Protein AF-A0A8B3CA10-F1 (afdb_monomer)

Sequence (312 aa):
MKRTVIQIDENLCNGCGNCVTGCHEGALQLIDGKAVMVSDLYCDGLGACIGECPVGAITFMEREAKPYDEIAVMERLVPKGEAAVLAHLKHLHDHGEAEWVRQGVEYLDRHGIKMDLSLFGAEVSSHDSAGDGEPRPEACRPAMQNAKTPLACGCPGSMAREIRRPGKGFSMAPNRNMEQVQPIQRSELSQFPVQLHLLNPQAGFLRGADLLLAADCTAFASGEFHGRFLRGKSLAIACPKLDSNTEVYVDKLTEMIDVAKIDTLTVLVMEVPCCRGLVRIAQLAREQAERNIPIKVIVLSVAGEVVSDQWI

Foldseek 3Di:
DKDKFKDFAQVQFQLPCQLCVQQLLNQWDQDPSGIDRPFLQSTQNPPSSQLRGPRNRMDIDIDDHDHHDLLVSLVVQVVVHDVSLLVNLLVCVVVVVVVSNVVSVVSCVVVVNDDDCVVRVDPDDDDDDDDDDDDDDDDDDDDDDDDPDPPPPDDPQLDKDFDDDDDDDDDDDDDPDDDDPPPPDDAQAGIDDQELVSDDLQRQQLQQFAEEEEEPCLPVLAVCCRVPPVHRGHHHYDFQSPDPPCVVSLVSLLSSCAPSVHAEYEYEAEPDPRRVVVVVSNVSSQVPHPDHHKYWYWYAYSNNHTPDIDID

Secondary structure (DSSP, 8-state):
-EEEEEEE-TTT-----HHHHT-TT--EEEETTEEEE--TTS--SS-HHHHT-TT--EEEEEEE-PPP-HHHHHHHHGGG-HHHHHHHHHHHHHTT-HHHHHHHHHHHHHTT----GGGGT-------------------PPP-----PPP--S-TTTS-EE--PPP----PPPPS--------PPP---EE--BTTT--TT-GGGTTPEEEEEETTHHHH-TTHIIIIITTSEEEEE-TTT-S-THHHHHHHHHHHHTS--SEEEEEEESSGGGHHHHHHHHHHHHHSSS---EEEEEE-TTS-EEEEEE-

Structure (mmCIF, N/CA/C/O backbone):
data_AF-A0A8B3CA10-F1
#
_entry.id   AF-A0A8B3CA10-F1
#
loop_
_atom_site.group_PDB
_atom_site.id
_atom_site.type_symbol
_atom_site.label_atom_id
_atom_site.label_alt_id
_atom_site.label_comp_id
_atom_site.label_asym_id
_atom_site.label_entity_id
_atom_site.label_seq_id
_atom_site.pdbx_PDB_ins_code
_atom_site.Cartn_x
_atom_site.Cartn_y
_atom_site.Cartn_z
_atom_site.occupancy
_atom_site.B_iso_or_equiv
_atom_site.auth_seq_id
_atom_site.auth_comp_id
_atom_site.auth_asym_id
_atom_site.auth_atom_id
_atom_site.pdbx_PDB_model_num
ATOM 1 N N . MET A 1 1 ? 32.850 -0.153 3.120 1.00 87.19 1 MET A N 1
ATOM 2 C CA . MET A 1 1 ? 32.281 0.615 4.254 1.00 87.19 1 MET A CA 1
ATOM 3 C C . MET A 1 1 ? 31.092 -0.157 4.806 1.00 87.19 1 MET A C 1
ATOM 5 O O . MET A 1 1 ? 30.554 -0.977 4.068 1.00 87.19 1 MET A O 1
ATOM 9 N N . LYS A 1 2 ? 30.683 0.050 6.062 1.00 90.81 2 LYS A N 1
ATOM 10 C CA . LYS A 1 2 ? 29.421 -0.535 6.541 1.00 90.81 2 LYS A CA 1
ATOM 11 C C . LYS A 1 2 ? 28.254 0.234 5.932 1.00 90.81 2 LYS A C 1
ATOM 13 O O . LYS A 1 2 ? 28.244 1.459 6.019 1.00 90.81 2 LYS A O 1
ATOM 18 N N . ARG A 1 3 ? 27.333 -0.474 5.283 1.00 90.50 3 ARG A N 1
ATOM 19 C CA . ARG A 1 3 ? 26.100 0.100 4.737 1.00 90.50 3 ARG A CA 1
ATOM 20 C C . ARG A 1 3 ? 24.998 -0.947 4.680 1.00 90.50 3 ARG A C 1
ATOM 22 O O . ARG A 1 3 ? 25.279 -2.148 4.711 1.00 90.50 3 ARG A O 1
ATOM 29 N N . THR A 1 4 ? 23.769 -0.469 4.571 1.00 89.56 4 THR A N 1
ATOM 30 C CA . THR A 1 4 ? 22.597 -1.311 4.360 1.00 89.56 4 THR A CA 1
ATOM 31 C C . THR A 1 4 ? 22.585 -1.818 2.924 1.00 89.56 4 THR A C 1
ATOM 33 O O . THR A 1 4 ? 22.714 -1.043 1.979 1.00 89.56 4 THR A O 1
ATOM 36 N N . VAL A 1 5 ? 22.460 -3.131 2.772 1.00 93.31 5 VAL A N 1
ATOM 37 C CA . VAL A 1 5 ? 22.261 -3.822 1.493 1.00 93.31 5 VAL A CA 1
ATOM 38 C C . VAL A 1 5 ? 21.187 -4.886 1.680 1.00 93.31 5 VAL A C 1
ATOM 40 O O . VAL A 1 5 ? 20.772 -5.179 2.803 1.00 93.31 5 VAL A O 1
ATOM 43 N N . ILE A 1 6 ? 20.738 -5.487 0.587 1.00 93.69 6 ILE A N 1
ATOM 44 C CA . ILE A 1 6 ? 19.811 -6.612 0.662 1.00 93.69 6 ILE A CA 1
ATOM 45 C C . ILE A 1 6 ? 20.532 -7.927 0.990 1.00 93.69 6 ILE A C 1
ATOM 47 O O . ILE A 1 6 ? 21.683 -8.151 0.609 1.00 93.69 6 ILE A O 1
ATOM 51 N N . GLN A 1 7 ? 19.815 -8.820 1.660 1.00 94.69 7 GLN A N 1
ATOM 52 C CA . GLN A 1 7 ? 20.168 -10.214 1.877 1.00 94.69 7 GLN A CA 1
ATOM 53 C C . GLN A 1 7 ? 19.083 -11.098 1.272 1.00 94.69 7 GLN A C 1
ATOM 55 O O . GLN A 1 7 ? 17.901 -10.804 1.423 1.00 94.69 7 GLN A O 1
ATOM 60 N N . ILE A 1 8 ? 19.480 -12.181 0.602 1.00 95.38 8 ILE A N 1
ATOM 61 C CA . ILE A 1 8 ? 18.556 -13.162 0.026 1.00 95.38 8 ILE A CA 1
ATOM 62 C C . ILE A 1 8 ? 18.723 -14.482 0.782 1.00 95.38 8 ILE A C 1
ATOM 64 O O . ILE A 1 8 ? 19.830 -15.013 0.861 1.00 95.38 8 ILE A O 1
ATOM 68 N N . ASP A 1 9 ? 17.632 -15.013 1.329 1.00 96.44 9 ASP A N 1
ATOM 69 C CA . ASP A 1 9 ? 17.581 -16.359 1.894 1.00 96.44 9 ASP A CA 1
ATOM 70 C C . ASP A 1 9 ? 17.359 -17.381 0.771 1.00 96.44 9 ASP A C 1
ATOM 72 O O . ASP A 1 9 ? 16.267 -17.517 0.208 1.00 96.44 9 ASP A O 1
ATOM 76 N N . G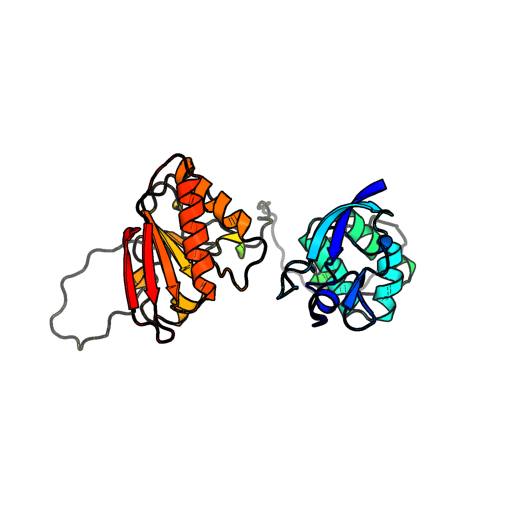LU A 1 10 ? 18.413 -18.121 0.438 1.00 94.81 10 GLU A N 1
ATOM 77 C CA . GLU A 1 10 ? 18.382 -19.145 -0.606 1.00 94.81 10 GLU A CA 1
ATOM 78 C C . GLU A 1 10 ? 17.415 -20.297 -0.299 1.00 94.81 10 GLU A C 1
ATOM 80 O O . GLU A 1 10 ? 16.899 -20.919 -1.233 1.00 94.81 10 GLU A O 1
ATOM 85 N N . ASN A 1 11 ? 17.124 -20.573 0.977 1.00 95.69 11 ASN A N 1
ATOM 86 C CA . ASN A 1 11 ? 16.200 -21.641 1.365 1.00 95.69 11 ASN A CA 1
ATOM 87 C C . ASN A 1 11 ? 14.747 -21.249 1.090 1.00 95.69 11 ASN A C 1
ATOM 89 O O . ASN A 1 11 ? 13.949 -22.096 0.688 1.00 95.69 11 ASN A O 1
ATOM 93 N N . LEU A 1 12 ? 14.414 -19.969 1.269 1.00 95.62 12 LEU A N 1
ATOM 94 C CA . LEU A 1 12 ? 13.084 -19.432 0.978 1.00 95.62 12 LEU A CA 1
ATOM 95 C C . LEU A 1 12 ? 12.911 -19.073 -0.499 1.00 95.62 12 LEU A C 1
ATOM 97 O O . LEU A 1 12 ? 11.807 -19.171 -1.036 1.00 95.62 12 LEU A O 1
ATOM 101 N N . CYS A 1 13 ? 13.988 -18.670 -1.177 1.00 96.62 13 CYS A N 1
ATOM 102 C CA . CYS A 1 13 ? 13.941 -18.286 -2.581 1.00 96.62 13 CYS A CA 1
ATOM 103 C C . CYS A 1 13 ? 13.449 -19.449 -3.457 1.00 96.62 13 CYS A C 1
ATOM 105 O O . CYS A 1 13 ? 14.085 -20.498 -3.550 1.00 96.62 13 CYS A O 1
ATOM 107 N N . ASN A 1 14 ? 12.339 -19.253 -4.164 1.00 95.31 14 ASN A N 1
ATOM 108 C CA . ASN A 1 14 ? 11.767 -20.252 -5.072 1.00 95.31 14 ASN A CA 1
ATOM 109 C C . ASN A 1 14 ? 12.181 -20.064 -6.544 1.00 95.31 14 ASN A C 1
ATOM 111 O O . ASN A 1 14 ? 11.662 -20.762 -7.410 1.00 95.31 14 ASN A O 1
ATOM 115 N N . GLY A 1 15 ? 13.066 -19.106 -6.840 1.00 95.62 15 GLY A N 1
ATOM 116 C CA . GLY A 1 15 ? 13.578 -18.880 -8.194 1.00 95.62 15 GLY A CA 1
ATOM 117 C C . GLY A 1 15 ? 12.632 -18.171 -9.163 1.00 95.62 15 GLY A C 1
ATOM 118 O O . GLY A 1 15 ? 12.913 -18.152 -10.356 1.00 95.62 15 GLY A O 1
ATOM 119 N N . CYS A 1 16 ? 11.529 -17.574 -8.694 1.00 94.62 16 CYS A N 1
ATOM 120 C CA . CYS A 1 16 ? 10.534 -16.944 -9.577 1.00 94.62 16 CYS A CA 1
ATOM 121 C C . CYS A 1 16 ? 11.059 -15.768 -10.424 1.00 94.62 16 CYS A C 1
ATOM 123 O O . CYS A 1 16 ? 10.482 -15.472 -11.463 1.00 94.62 16 CYS A O 1
ATOM 125 N N . GLY A 1 17 ? 12.135 -15.092 -10.000 1.00 93.88 17 GLY A N 1
ATOM 126 C CA . GLY A 1 17 ? 12.767 -14.014 -10.770 1.00 93.88 17 GLY A CA 1
ATOM 127 C C . GLY A 1 17 ? 12.075 -12.645 -10.715 1.00 93.88 17 GLY A C 1
ATOM 128 O O . GLY A 1 17 ? 12.578 -11.704 -11.323 1.00 93.88 17 GLY A O 1
ATOM 129 N N . ASN A 1 18 ? 10.984 -12.482 -9.959 1.00 92.19 18 ASN A N 1
ATOM 130 C CA . ASN A 1 18 ? 10.283 -11.191 -9.837 1.00 92.19 18 ASN A CA 1
ATOM 131 C C . ASN A 1 18 ? 11.219 -10.063 -9.368 1.00 92.19 18 ASN A C 1
ATOM 133 O O . ASN A 1 18 ? 11.293 -9.009 -9.990 1.00 92.19 18 ASN A O 1
ATOM 137 N N . CYS A 1 19 ? 12.033 -10.339 -8.346 1.00 92.81 19 CYS A N 1
ATOM 138 C CA . CYS A 1 19 ? 13.046 -9.413 -7.833 1.00 92.81 19 CYS A CA 1
ATOM 139 C C . CYS A 1 19 ? 14.096 -8.988 -8.875 1.00 92.81 19 CYS A C 1
ATOM 141 O O . CYS A 1 19 ? 14.603 -7.876 -8.800 1.00 92.81 19 CYS A O 1
ATOM 143 N N . VAL A 1 20 ? 14.413 -9.843 -9.856 1.00 93.19 20 VAL A N 1
ATOM 144 C CA . VAL A 1 20 ? 15.338 -9.505 -10.953 1.00 93.19 20 VAL A CA 1
ATOM 145 C C . VAL A 1 20 ? 14.693 -8.508 -11.910 1.00 93.19 20 VAL A C 1
ATOM 147 O O . VAL A 1 20 ? 15.369 -7.612 -12.402 1.00 93.19 20 VAL A O 1
ATOM 150 N N . THR A 1 21 ? 13.388 -8.645 -12.147 1.00 86.44 21 THR A N 1
ATOM 151 C CA . THR A 1 21 ? 12.631 -7.737 -13.020 1.00 86.44 21 THR A CA 1
ATOM 152 C C . THR A 1 21 ? 12.399 -6.382 -12.351 1.00 86.44 21 THR A C 1
ATOM 154 O O . THR A 1 21 ? 12.476 -5.362 -13.024 1.00 86.44 21 THR A O 1
ATOM 157 N N . GLY A 1 22 ? 12.166 -6.361 -11.036 1.00 86.19 22 GLY A N 1
ATOM 158 C CA . GLY A 1 22 ? 11.962 -5.125 -10.272 1.00 86.19 22 GLY A CA 1
ATOM 159 C C . GLY A 1 22 ? 13.236 -4.424 -9.788 1.00 86.19 22 GLY A C 1
ATOM 160 O O . GLY A 1 22 ? 13.141 -3.433 -9.072 1.00 86.19 22 GLY A O 1
ATOM 161 N N . CYS A 1 23 ? 14.429 -4.923 -10.131 1.00 91.44 23 CYS A N 1
ATOM 162 C CA . CYS A 1 23 ? 15.692 -4.249 -9.825 1.00 91.44 23 CYS A CA 1
ATOM 163 C C . CYS A 1 23 ? 16.098 -3.359 -11.003 1.00 91.44 23 CYS A C 1
ATOM 165 O O . CYS A 1 23 ? 16.613 -3.853 -12.013 1.00 91.44 23 CYS A O 1
ATOM 167 N N . HIS A 1 24 ? 15.882 -2.052 -10.864 1.00 91.44 24 HIS A N 1
ATOM 168 C CA . HIS A 1 24 ? 16.125 -1.079 -11.928 1.00 91.44 24 HIS A CA 1
ATOM 169 C C . HIS A 1 24 ? 17.624 -0.901 -12.229 1.00 91.44 24 HIS A C 1
ATOM 171 O O . HIS A 1 24 ? 18.001 -0.683 -13.378 1.00 91.44 24 HIS A O 1
ATOM 177 N N . GLU A 1 25 ? 18.484 -1.168 -11.246 1.00 91.62 25 GLU A N 1
ATOM 178 C CA . GLU A 1 25 ? 19.951 -1.105 -11.332 1.00 91.62 25 GLU A CA 1
ATOM 179 C C . GLU A 1 25 ? 20.532 -2.367 -12.003 1.00 91.62 25 GLU A C 1
ATOM 181 O O . GLU A 1 25 ? 21.703 -2.438 -12.389 1.00 91.62 25 GLU A O 1
ATOM 186 N N . GLY A 1 26 ? 19.724 -3.429 -12.127 1.00 89.94 26 GLY A N 1
ATOM 187 C CA . GLY A 1 26 ? 20.146 -4.720 -12.667 1.00 89.94 26 GLY A CA 1
ATOM 188 C C . GLY A 1 26 ? 21.200 -5.444 -11.817 1.00 89.94 26 GLY A C 1
ATOM 189 O O . GLY A 1 26 ? 22.038 -6.169 -12.381 1.00 89.94 26 GLY A O 1
ATOM 190 N N . ALA A 1 27 ? 21.153 -5.241 -10.494 1.00 93.56 27 ALA A N 1
ATOM 191 C CA . ALA A 1 27 ? 22.031 -5.825 -9.475 1.00 93.56 27 ALA A CA 1
ATOM 192 C C . ALA A 1 27 ? 21.748 -7.305 -9.177 1.00 93.56 27 ALA A C 1
ATOM 194 O O . ALA A 1 27 ? 22.617 -8.015 -8.664 1.00 93.56 27 ALA A O 1
ATOM 195 N N . LEU A 1 28 ? 20.542 -7.777 -9.498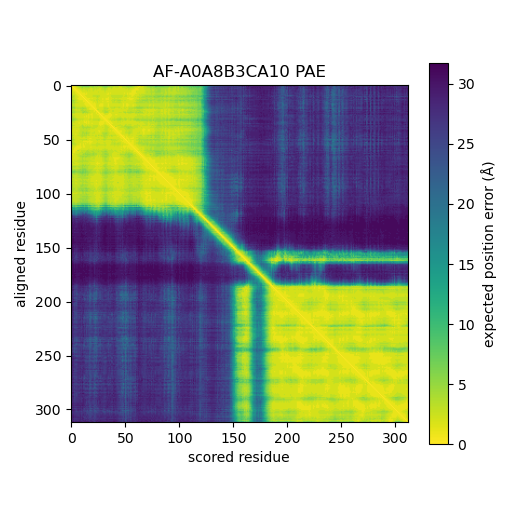 1.00 94.75 28 LEU A N 1
ATOM 196 C CA . LEU A 1 28 ? 20.109 -9.153 -9.278 1.00 94.75 28 LEU A CA 1
ATOM 197 C C . LEU A 1 28 ? 20.130 -9.961 -10.574 1.00 94.75 28 LEU A C 1
ATOM 199 O O . LEU A 1 28 ? 19.812 -9.454 -11.650 1.00 94.75 28 LEU A O 1
ATOM 203 N N . GLN A 1 29 ? 20.494 -11.236 -10.470 1.00 94.44 29 GLN A N 1
ATOM 204 C CA . GLN A 1 29 ? 20.390 -12.217 -11.552 1.00 94.44 29 GLN A CA 1
ATOM 205 C C . GLN A 1 29 ? 19.910 -13.560 -11.002 1.00 94.44 29 GLN A C 1
ATOM 207 O O . GLN A 1 29 ? 20.067 -13.842 -9.816 1.00 94.44 29 GLN A O 1
ATOM 212 N N . LEU A 1 30 ? 19.335 -14.395 -11.869 1.00 95.56 30 LEU A N 1
ATOM 213 C CA . LEU A 1 30 ? 19.067 -15.792 -11.541 1.00 95.56 30 LEU A CA 1
ATOM 214 C C . LEU A 1 30 ? 20.296 -16.639 -11.876 1.00 95.56 30 LEU A C 1
ATOM 216 O O . LEU A 1 30 ? 20.699 -16.711 -13.036 1.00 95.56 30 LEU A O 1
ATOM 220 N N . ILE A 1 31 ? 20.863 -17.292 -10.865 1.00 94.12 31 ILE A N 1
ATOM 221 C CA . ILE A 1 31 ? 21.975 -18.241 -10.984 1.00 94.12 31 ILE A CA 1
ATOM 222 C C . ILE A 1 31 ? 21.519 -19.537 -10.315 1.00 94.12 31 ILE A C 1
ATOM 224 O O . ILE A 1 31 ? 21.017 -19.506 -9.195 1.00 94.12 31 ILE A O 1
ATOM 228 N N . ASP A 1 32 ? 21.604 -20.659 -11.029 1.00 92.06 32 ASP A N 1
ATOM 229 C CA . ASP A 1 32 ? 21.175 -21.983 -10.546 1.00 92.06 32 ASP A CA 1
ATOM 230 C C . ASP A 1 32 ? 19.745 -22.015 -9.969 1.00 92.06 32 ASP A C 1
ATOM 232 O O . ASP A 1 32 ? 19.435 -22.703 -8.997 1.00 92.06 32 ASP A O 1
ATOM 236 N N . GLY A 1 33 ? 18.841 -21.241 -10.581 1.00 93.06 33 GLY A N 1
ATOM 237 C CA . GLY A 1 33 ? 17.444 -21.146 -10.152 1.00 93.06 33 GLY A CA 1
ATOM 238 C C . GLY A 1 33 ? 17.233 -20.351 -8.860 1.00 93.06 33 GLY A C 1
ATOM 239 O O . GLY A 1 33 ? 16.149 -20.416 -8.284 1.00 93.06 33 GLY A O 1
ATOM 240 N N . LYS A 1 34 ? 18.231 -19.591 -8.397 1.00 95.38 34 LYS A N 1
ATOM 241 C CA . LYS A 1 34 ? 18.152 -18.723 -7.215 1.00 95.38 34 LYS A CA 1
ATOM 242 C C . LYS A 1 34 ? 18.499 -17.287 -7.574 1.00 95.38 34 LYS A C 1
ATOM 244 O O . LYS A 1 34 ? 19.306 -17.031 -8.464 1.00 95.38 34 LYS A O 1
ATOM 249 N N . ALA A 1 35 ? 17.861 -16.339 -6.896 1.00 96.25 35 ALA A N 1
ATOM 250 C CA . ALA A 1 35 ? 18.197 -14.931 -7.045 1.00 96.25 35 ALA A CA 1
ATOM 251 C C . ALA A 1 35 ? 19.514 -14.645 -6.316 1.00 96.25 35 ALA A C 1
ATOM 253 O O . ALA A 1 35 ? 19.649 -14.962 -5.137 1.00 96.25 35 ALA A O 1
ATOM 254 N N . VAL A 1 36 ? 20.467 -14.040 -7.019 1.00 95.50 36 VAL A N 1
ATOM 255 C CA . VAL A 1 36 ? 21.797 -13.712 -6.503 1.00 95.50 36 VAL A CA 1
ATOM 256 C C . VAL A 1 36 ? 22.109 -12.254 -6.813 1.00 95.50 36 VAL A C 1
ATOM 258 O O . VAL A 1 36 ? 21.928 -11.789 -7.942 1.00 95.50 36 VAL A O 1
ATOM 261 N N . MET A 1 37 ? 22.606 -11.534 -5.808 1.00 94.25 37 MET A N 1
ATOM 262 C CA . MET A 1 37 ? 23.168 -10.199 -5.988 1.00 94.25 37 MET A CA 1
ATOM 263 C C . MET A 1 37 ? 24.576 -10.322 -6.562 1.00 94.25 37 MET A C 1
ATOM 265 O O . MET A 1 37 ? 25.480 -10.831 -5.902 1.00 94.25 37 MET A O 1
ATOM 269 N N . VAL A 1 38 ? 24.762 -9.867 -7.801 1.00 93.19 38 VAL A N 1
ATOM 270 C CA . VAL A 1 38 ? 26.018 -10.110 -8.529 1.00 93.19 38 VAL A CA 1
ATOM 271 C C . VAL A 1 38 ? 27.153 -9.185 -8.105 1.00 93.19 38 VAL A C 1
ATOM 273 O O . VAL A 1 38 ? 28.319 -9.521 -8.295 1.00 93.19 38 VAL A O 1
ATOM 276 N N . SER A 1 39 ? 26.835 -8.016 -7.547 1.00 92.75 39 SER A N 1
ATOM 277 C CA . SER A 1 39 ? 27.828 -7.078 -7.031 1.00 92.75 39 SER A CA 1
ATOM 278 C C . SER A 1 39 ? 27.186 -6.069 -6.090 1.00 92.75 39 SER A C 1
ATOM 280 O O . SER A 1 39 ? 26.114 -5.540 -6.378 1.00 92.75 39 SER A O 1
ATOM 282 N N . ASP A 1 40 ? 27.897 -5.735 -5.014 1.00 90.88 40 ASP A N 1
ATOM 283 C CA . ASP A 1 40 ? 27.512 -4.661 -4.093 1.00 90.88 40 ASP A CA 1
ATOM 284 C C . ASP A 1 40 ? 27.507 -3.277 -4.761 1.00 90.88 40 ASP A C 1
ATOM 286 O O . ASP A 1 40 ? 26.839 -2.375 -4.266 1.00 90.88 40 ASP A O 1
ATOM 290 N N . LEU A 1 41 ? 28.254 -3.101 -5.862 1.00 92.56 41 LEU A N 1
ATOM 291 C CA . LEU A 1 41 ? 28.353 -1.823 -6.583 1.00 92.56 41 LEU A CA 1
ATOM 292 C C . LEU A 1 41 ? 27.016 -1.396 -7.195 1.00 92.56 41 LEU A C 1
ATOM 294 O O . LEU A 1 41 ? 26.769 -0.209 -7.343 1.00 92.56 41 LEU A O 1
ATOM 298 N N . TYR A 1 42 ? 26.170 -2.367 -7.539 1.00 93.88 42 TYR A N 1
ATOM 299 C CA . TYR A 1 42 ? 24.905 -2.125 -8.228 1.00 93.88 42 TYR A CA 1
ATOM 300 C C . TYR A 1 42 ? 23.713 -2.081 -7.270 1.00 93.88 42 TYR A C 1
ATOM 302 O O . TYR A 1 42 ? 22.626 -1.699 -7.672 1.00 93.88 42 TYR A O 1
ATOM 310 N N . CYS A 1 43 ? 23.881 -2.502 -6.015 1.00 93.44 43 CYS A N 1
ATOM 311 C CA . CYS A 1 43 ? 22.805 -2.436 -5.033 1.00 93.44 43 CYS A CA 1
ATOM 312 C C . CYS A 1 43 ? 22.751 -1.026 -4.445 1.00 93.44 43 CYS A C 1
ATOM 314 O O . CYS A 1 43 ? 23.656 -0.627 -3.720 1.00 93.44 43 CYS A O 1
ATOM 316 N N . ASP A 1 44 ? 21.712 -0.262 -4.739 1.00 90.31 44 ASP A N 1
ATOM 317 C CA . ASP A 1 44 ? 21.512 1.077 -4.172 1.00 90.31 44 ASP A CA 1
ATOM 318 C C . ASP A 1 44 ? 21.272 1.050 -2.648 1.00 90.31 44 ASP A C 1
ATOM 320 O O . ASP A 1 44 ? 21.722 1.937 -1.924 1.00 90.31 44 ASP A O 1
ATOM 324 N N . GLY A 1 45 ? 20.667 -0.028 -2.143 1.00 90.38 45 GLY A N 1
ATOM 325 C CA . GLY A 1 45 ? 20.232 -0.171 -0.755 1.00 90.38 45 GLY A CA 1
ATOM 326 C C . GLY A 1 45 ? 18.813 0.348 -0.495 1.00 90.38 45 GLY A C 1
ATOM 327 O O . GLY A 1 45 ? 18.413 0.398 0.665 1.00 90.38 45 GLY A O 1
ATOM 328 N N . LEU A 1 46 ? 18.043 0.689 -1.536 1.00 89.31 46 LEU A N 1
ATOM 329 C CA . LEU A 1 46 ? 16.676 1.223 -1.424 1.00 89.31 46 LEU A CA 1
ATOM 330 C C . LEU A 1 46 ? 15.610 0.125 -1.301 1.00 89.31 46 LEU A C 1
ATOM 332 O O . LEU A 1 46 ? 14.515 0.365 -0.799 1.00 89.31 46 LEU A O 1
ATOM 336 N N . GLY A 1 47 ? 15.936 -1.104 -1.713 1.00 89.81 47 GLY A N 1
ATOM 337 C CA . GLY A 1 47 ? 15.112 -2.285 -1.440 1.00 89.81 47 GLY A CA 1
ATOM 338 C C . GLY A 1 47 ? 13.892 -2.464 -2.345 1.00 89.81 47 GLY A C 1
ATOM 339 O O . GLY A 1 47 ? 12.971 -3.181 -1.957 1.00 89.81 47 GLY A O 1
ATOM 340 N N . ALA A 1 48 ? 13.898 -1.906 -3.561 1.00 87.44 48 ALA A N 1
ATOM 341 C CA . ALA A 1 48 ? 12.826 -2.100 -4.550 1.00 87.44 48 ALA A CA 1
ATOM 342 C C . ALA A 1 48 ? 12.454 -3.586 -4.754 1.00 87.44 48 ALA A C 1
ATOM 344 O O . ALA A 1 48 ? 11.287 -3.952 -4.857 1.00 87.44 48 ALA A O 1
ATOM 345 N N . CYS A 1 49 ? 13.447 -4.476 -4.713 1.00 89.12 49 CYS A N 1
ATOM 346 C CA . CYS A 1 49 ? 13.259 -5.915 -4.884 1.00 89.12 49 CYS A CA 1
ATOM 347 C C . CYS A 1 49 ? 12.581 -6.643 -3.706 1.00 89.12 49 CYS A C 1
ATOM 349 O O . CYS A 1 49 ? 12.131 -7.776 -3.893 1.00 89.12 49 CYS A O 1
ATOM 351 N N . ILE A 1 50 ? 12.509 -6.045 -2.510 1.00 89.56 50 ILE A N 1
ATOM 352 C CA . ILE A 1 50 ? 11.937 -6.695 -1.318 1.00 89.56 50 ILE A CA 1
ATOM 353 C C . ILE A 1 50 ? 10.435 -6.924 -1.512 1.00 89.56 50 ILE A C 1
ATOM 355 O O . ILE A 1 50 ? 9.955 -8.039 -1.308 1.00 89.56 50 ILE A O 1
ATOM 359 N N . GLY A 1 51 ? 9.714 -5.900 -1.982 1.00 86.56 51 GLY A N 1
ATOM 360 C CA . GLY A 1 51 ? 8.273 -5.982 -2.253 1.00 86.56 51 GLY A CA 1
ATOM 361 C C . GLY A 1 51 ? 7.912 -6.929 -3.402 1.00 86.56 51 GLY A C 1
ATOM 362 O O . GLY A 1 51 ? 6.820 -7.488 -3.428 1.00 86.56 51 GLY A O 1
ATOM 363 N N . GLU A 1 52 ? 8.853 -7.178 -4.313 1.00 89.69 52 GLU A N 1
ATOM 364 C CA . GLU A 1 52 ? 8.662 -8.064 -5.465 1.00 89.69 52 GLU A CA 1
ATOM 365 C C . GLU A 1 52 ? 8.763 -9.552 -5.110 1.00 89.69 52 GLU A C 1
ATOM 367 O O . GLU A 1 52 ? 8.399 -10.416 -5.914 1.00 89.69 52 GLU A O 1
ATOM 372 N N . CYS A 1 53 ? 9.288 -9.892 -3.927 1.00 92.25 53 CYS A N 1
ATOM 373 C CA . CYS A 1 53 ? 9.493 -11.278 -3.533 1.00 92.25 53 CYS A CA 1
ATOM 374 C C . CYS A 1 53 ? 8.205 -11.893 -2.949 1.00 92.25 53 CYS A C 1
ATOM 376 O O . CYS A 1 53 ? 7.881 -11.645 -1.787 1.00 92.25 53 CYS A O 1
ATOM 378 N N . PRO A 1 54 ? 7.502 -12.793 -3.668 1.00 90.94 54 PRO A N 1
ATOM 379 C CA . PRO A 1 54 ? 6.214 -13.331 -3.213 1.00 90.94 54 PRO A CA 1
ATOM 380 C C . PRO A 1 54 ? 6.331 -14.268 -2.001 1.00 90.94 54 PRO A C 1
ATOM 382 O O . PRO A 1 54 ? 5.331 -14.599 -1.371 1.00 90.94 54 PRO A O 1
ATOM 385 N N . VAL A 1 55 ? 7.546 -14.736 -1.709 1.00 94.19 55 VAL A N 1
ATOM 386 C CA . VAL A 1 55 ? 7.862 -15.664 -0.615 1.00 94.19 55 VAL A CA 1
ATOM 387 C C . VAL A 1 55 ? 8.615 -14.985 0.532 1.00 94.19 55 VAL A C 1
ATOM 389 O O . VAL A 1 55 ? 8.987 -15.660 1.485 1.00 94.19 55 VAL A O 1
ATOM 392 N N . GLY A 1 56 ? 8.858 -13.669 0.446 1.00 94.31 56 GLY A N 1
ATOM 393 C CA . GLY A 1 56 ? 9.538 -12.910 1.500 1.00 94.31 56 GLY A CA 1
ATOM 394 C C . GLY A 1 56 ? 10.992 -13.330 1.749 1.00 94.31 56 GLY A C 1
ATOM 395 O O . GLY A 1 56 ? 11.464 -13.259 2.876 1.00 94.31 56 GLY A O 1
ATOM 396 N N . ALA A 1 57 ? 11.706 -13.789 0.717 1.00 95.94 57 ALA A N 1
ATOM 397 C CA . ALA A 1 57 ? 13.085 -14.269 0.837 1.00 95.94 57 ALA A CA 1
ATOM 398 C C . ALA A 1 57 ? 14.143 -13.150 0.879 1.00 95.94 57 ALA A C 1
ATOM 400 O O . ALA A 1 57 ? 15.325 -13.463 0.955 1.00 95.94 57 ALA A O 1
ATOM 401 N N . ILE A 1 58 ? 13.758 -11.874 0.767 1.00 94.81 58 ILE A N 1
ATOM 402 C CA . ILE A 1 58 ? 14.695 -10.746 0.678 1.00 94.81 58 ILE A CA 1
ATOM 403 C C . ILE A 1 58 ? 14.463 -9.802 1.855 1.00 94.81 58 ILE A C 1
ATOM 405 O O . ILE A 1 58 ? 13.332 -9.392 2.101 1.00 94.81 58 ILE A O 1
ATOM 409 N N . THR A 1 59 ? 15.529 -9.447 2.567 1.00 93.06 59 THR A N 1
ATOM 410 C CA . THR A 1 59 ? 15.497 -8.538 3.721 1.00 93.06 59 THR A CA 1
ATOM 411 C C . THR A 1 59 ? 16.649 -7.541 3.660 1.00 93.06 59 THR A C 1
ATOM 413 O O . THR A 1 59 ? 17.587 -7.706 2.883 1.00 93.06 59 THR A O 1
ATOM 416 N N . PHE A 1 60 ? 16.598 -6.491 4.479 1.00 93.25 60 PHE A N 1
ATOM 417 C CA . PHE A 1 60 ? 17.752 -5.619 4.682 1.00 93.25 60 PHE A CA 1
ATOM 418 C C . PHE A 1 60 ? 18.738 -6.225 5.680 1.00 93.25 60 PHE A C 1
ATOM 420 O O . PHE A 1 60 ? 18.343 -6.828 6.679 1.00 93.25 60 PHE A O 1
ATOM 427 N N . MET A 1 61 ? 20.026 -5.995 5.439 1.00 92.75 61 MET A N 1
ATOM 428 C CA . MET A 1 61 ? 21.092 -6.276 6.390 1.00 92.75 61 MET A CA 1
ATOM 429 C C . MET A 1 61 ? 22.156 -5.178 6.357 1.00 92.75 61 MET A C 1
ATOM 431 O O . MET A 1 61 ? 22.454 -4.607 5.307 1.00 92.75 61 MET A O 1
ATOM 435 N N . GLU A 1 62 ? 22.799 -4.936 7.493 1.00 92.69 62 GLU A N 1
ATOM 436 C CA . GLU A 1 62 ? 24.016 -4.131 7.540 1.00 92.69 62 GLU A CA 1
ATOM 437 C C . GLU A 1 62 ? 25.242 -5.040 7.467 1.00 92.69 62 GLU A C 1
ATOM 439 O O . GLU A 1 62 ? 25.440 -5.923 8.306 1.00 92.69 62 GLU A O 1
ATOM 444 N N . ARG A 1 63 ? 26.100 -4.816 6.469 1.00 93.88 63 ARG A N 1
ATOM 445 C CA . ARG A 1 63 ? 27.396 -5.499 6.362 1.00 93.88 63 ARG A CA 1
ATOM 446 C C . ARG A 1 63 ? 28.454 -4.586 5.767 1.00 93.88 63 ARG A C 1
ATOM 448 O O . ARG A 1 63 ? 28.167 -3.496 5.272 1.00 93.88 63 ARG A O 1
ATOM 455 N N . GLU A 1 64 ? 29.704 -5.029 5.815 1.00 94.88 64 GLU A N 1
ATOM 456 C CA . GLU A 1 64 ? 30.749 -4.395 5.021 1.00 94.88 64 GLU A CA 1
ATOM 457 C C . GLU A 1 64 ? 30.533 -4.711 3.541 1.00 94.88 64 GLU A C 1
ATOM 459 O O . GLU A 1 64 ? 30.546 -5.871 3.137 1.00 94.88 64 GLU A O 1
ATOM 464 N N . ALA A 1 65 ? 30.322 -3.664 2.747 1.00 92.12 65 ALA A N 1
ATOM 465 C CA . ALA A 1 65 ? 30.098 -3.756 1.312 1.00 92.12 65 ALA A CA 1
ATOM 466 C C . ALA A 1 65 ? 30.832 -2.621 0.582 1.00 92.12 65 ALA A C 1
ATOM 468 O O . ALA A 1 65 ? 31.215 -1.597 1.178 1.00 92.12 65 ALA A O 1
ATOM 469 N N . LYS A 1 66 ? 31.046 -2.802 -0.724 1.00 92.00 66 LYS A N 1
ATOM 470 C CA . LYS A 1 66 ? 31.499 -1.704 -1.590 1.00 92.00 66 LYS A CA 1
ATOM 471 C C . LYS A 1 66 ? 30.395 -0.636 -1.690 1.00 92.00 66 LYS A C 1
ATOM 473 O O . LYS A 1 66 ? 29.216 -0.986 -1.581 1.00 92.00 66 LYS A O 1
ATOM 478 N N . PRO A 1 67 ? 30.756 0.652 -1.823 1.00 92.00 67 PRO A N 1
ATOM 479 C CA . PRO A 1 67 ? 29.770 1.706 -2.041 1.00 92.00 67 PRO A CA 1
ATOM 480 C C . PRO A 1 67 ? 29.032 1.482 -3.365 1.00 92.00 67 PRO A C 1
ATOM 482 O O . PRO A 1 67 ? 29.579 0.860 -4.274 1.00 92.00 67 PRO A O 1
ATOM 485 N N . TYR A 1 68 ? 27.802 1.982 -3.445 1.00 92.81 68 TYR A N 1
ATOM 486 C CA . TYR A 1 68 ? 27.058 2.036 -4.699 1.00 92.81 68 TYR A CA 1
ATOM 487 C C . TYR A 1 68 ? 27.791 2.936 -5.701 1.00 92.81 68 TYR A C 1
ATOM 489 O O . TYR A 1 68 ? 28.351 3.962 -5.305 1.00 92.81 68 TYR A O 1
ATOM 497 N N . ASP A 1 69 ? 27.803 2.532 -6.968 1.00 94.12 69 ASP A N 1
ATOM 498 C CA . ASP A 1 69 ? 28.487 3.234 -8.051 1.00 94.12 69 ASP A CA 1
ATOM 499 C C . ASP A 1 69 ? 27.535 3.404 -9.238 1.00 94.12 69 ASP A C 1
ATOM 501 O O . ASP A 1 69 ? 27.313 2.480 -10.025 1.00 94.12 69 ASP A O 1
ATOM 505 N N . GLU A 1 70 ? 26.973 4.607 -9.352 1.00 94.75 70 GLU A N 1
ATOM 506 C CA . GLU A 1 70 ? 26.023 4.965 -10.405 1.00 94.75 70 GLU A CA 1
ATOM 507 C C . GLU A 1 70 ? 26.634 4.844 -11.804 1.00 94.75 70 GLU A C 1
ATOM 509 O O . GLU A 1 70 ? 25.987 4.373 -12.736 1.00 94.75 70 GLU A O 1
ATOM 514 N N . ILE A 1 71 ? 27.905 5.216 -11.962 1.00 94.19 71 ILE A N 1
ATOM 515 C CA . ILE A 1 71 ? 28.589 5.147 -13.256 1.00 94.19 71 ILE A CA 1
ATOM 516 C C . ILE A 1 71 ? 28.690 3.689 -13.710 1.00 94.19 71 ILE A C 1
ATOM 518 O O . ILE A 1 71 ? 28.382 3.372 -14.861 1.00 94.19 71 ILE A O 1
ATOM 522 N N . ALA A 1 72 ? 29.033 2.785 -12.788 1.00 94.44 72 ALA A N 1
ATOM 523 C CA . ALA A 1 72 ? 29.097 1.353 -13.068 1.00 94.44 72 ALA A CA 1
ATOM 524 C C . ALA A 1 72 ? 27.717 0.743 -13.397 1.00 94.44 72 ALA A C 1
ATOM 526 O O . ALA A 1 72 ? 27.637 -0.217 -14.171 1.00 94.44 72 ALA A O 1
ATOM 527 N N . VAL A 1 73 ? 26.629 1.276 -12.828 1.00 95.38 73 VAL A N 1
ATOM 528 C CA . VAL A 1 73 ? 25.254 0.888 -13.191 1.00 95.38 73 VAL A CA 1
ATOM 529 C C . VAL A 1 73 ? 24.916 1.367 -14.603 1.00 95.38 73 VAL A C 1
ATOM 531 O O . VAL A 1 73 ? 24.468 0.570 -15.434 1.00 95.38 73 VAL A O 1
ATOM 534 N N . MET A 1 74 ? 25.211 2.626 -14.925 1.00 94.88 74 MET A N 1
ATOM 535 C CA . MET A 1 74 ? 24.927 3.210 -16.238 1.00 94.88 74 MET A CA 1
ATOM 536 C C . MET A 1 74 ? 25.659 2.497 -17.379 1.00 94.88 74 MET A C 1
ATOM 538 O O . MET A 1 74 ? 25.036 2.187 -18.398 1.00 94.88 74 MET A O 1
ATOM 542 N N . GLU A 1 75 ? 26.928 2.121 -17.187 1.00 94.50 75 GLU A N 1
ATOM 543 C CA . GLU A 1 75 ? 27.699 1.303 -18.144 1.00 94.50 75 GLU A CA 1
ATOM 544 C C . GLU A 1 75 ? 26.998 -0.016 -18.506 1.00 94.50 75 GLU A C 1
ATOM 546 O O . GLU A 1 75 ? 27.124 -0.523 -19.624 1.00 94.50 75 GLU A O 1
ATOM 551 N N . ARG A 1 76 ? 26.233 -0.579 -17.567 1.00 92.12 76 ARG A N 1
ATOM 552 C CA . ARG A 1 76 ? 25.516 -1.846 -17.734 1.00 92.12 76 ARG A CA 1
ATOM 553 C C . ARG A 1 76 ? 24.102 -1.662 -18.281 1.00 92.12 76 ARG A C 1
ATOM 555 O O . ARG A 1 76 ? 23.599 -2.572 -18.948 1.00 92.12 76 ARG A O 1
ATOM 562 N N . LEU A 1 77 ? 23.443 -0.547 -17.975 1.00 93.06 77 LEU A N 1
ATOM 563 C CA . LEU A 1 77 ? 22.065 -0.283 -18.392 1.00 93.06 77 LEU A CA 1
ATOM 564 C C . LEU A 1 77 ? 21.974 0.336 -19.783 1.00 93.06 77 LEU A C 1
ATOM 566 O O . LEU A 1 77 ? 21.091 -0.052 -20.545 1.00 93.06 77 LEU A O 1
ATOM 570 N N . VAL A 1 78 ? 22.902 1.217 -20.160 1.00 93.50 78 VAL A N 1
ATOM 571 C CA . VAL A 1 78 ? 22.905 1.865 -21.482 1.00 93.50 78 VAL A CA 1
ATOM 572 C C . VAL A 1 78 ? 22.853 0.853 -22.640 1.00 93.50 78 VAL A C 1
ATOM 574 O O . VAL A 1 78 ? 22.009 1.021 -23.524 1.00 93.50 78 VAL A O 1
ATOM 577 N N . PRO A 1 79 ? 23.633 -0.249 -22.641 1.00 92.75 79 PRO A N 1
ATOM 578 C CA . PRO A 1 79 ? 23.534 -1.271 -23.686 1.00 92.75 79 PRO A CA 1
ATOM 579 C C . PRO A 1 79 ? 22.182 -2.000 -23.743 1.00 92.75 79 PRO A C 1
ATOM 581 O O . PRO A 1 79 ? 21.865 -2.610 -24.763 1.00 92.75 79 PRO A O 1
ATOM 584 N N . LYS A 1 80 ? 21.384 -1.966 -22.666 1.00 89.12 80 LYS A N 1
ATOM 585 C CA . LYS A 1 80 ? 20.049 -2.590 -22.601 1.00 89.12 80 LYS A CA 1
ATOM 586 C C . LYS A 1 80 ? 18.948 -1.705 -23.193 1.00 89.12 80 LYS A C 1
ATOM 588 O O . LYS A 1 80 ? 17.830 -2.185 -23.376 1.00 89.12 80 LYS A O 1
ATOM 593 N N . GLY A 1 81 ? 19.266 -0.455 -23.528 1.00 89.25 81 GLY A N 1
ATOM 594 C CA . GLY A 1 81 ? 18.385 0.468 -24.234 1.00 89.25 81 GLY A CA 1
ATOM 595 C C . GLY A 1 81 ? 17.770 1.555 -23.353 1.00 89.25 81 GLY A C 1
ATOM 596 O O . GLY A 1 81 ? 17.832 1.524 -22.125 1.00 89.25 81 GLY A O 1
ATOM 597 N N . GLU A 1 82 ? 17.146 2.523 -24.023 1.00 89.38 82 GLU A N 1
ATOM 598 C CA . GLU A 1 82 ? 16.614 3.753 -23.426 1.00 89.38 82 GLU A CA 1
ATOM 599 C C . GLU A 1 82 ? 15.602 3.487 -22.306 1.00 89.38 82 GLU A C 1
ATOM 601 O O . GLU A 1 82 ? 15.720 4.057 -21.228 1.00 89.38 82 GLU A O 1
ATOM 606 N N . ALA A 1 83 ? 14.668 2.553 -22.502 1.00 88.25 83 ALA A N 1
ATOM 607 C CA . ALA A 1 83 ? 13.652 2.241 -21.496 1.00 88.25 83 ALA A CA 1
ATOM 608 C C . ALA A 1 83 ? 14.244 1.784 -20.148 1.00 88.25 83 ALA A C 1
ATOM 610 O O . ALA A 1 83 ? 13.705 2.133 -19.101 1.00 88.25 83 ALA A O 1
ATOM 611 N N . ALA A 1 84 ? 15.354 1.033 -20.164 1.00 90.25 84 ALA A N 1
ATOM 612 C CA . ALA A 1 84 ? 16.009 0.564 -18.943 1.00 90.25 84 ALA A CA 1
ATOM 613 C C . ALA A 1 84 ? 16.683 1.717 -18.187 1.00 90.25 84 ALA A C 1
ATOM 615 O O . ALA A 1 84 ? 16.543 1.827 -16.973 1.00 90.25 84 ALA A O 1
ATOM 616 N N . VAL A 1 85 ? 17.364 2.601 -18.919 1.00 92.69 85 VAL A N 1
ATOM 617 C CA . VAL A 1 85 ? 18.016 3.790 -18.353 1.00 92.69 85 VAL A CA 1
ATOM 618 C C . VAL A 1 85 ? 16.986 4.752 -17.769 1.00 92.69 85 VAL A C 1
ATOM 620 O O . VAL A 1 85 ? 17.150 5.248 -16.660 1.00 92.69 85 VAL A O 1
ATOM 623 N N . LEU A 1 86 ? 15.895 4.983 -18.493 1.00 90.31 86 LEU A N 1
ATOM 624 C CA . LEU A 1 86 ? 14.824 5.862 -18.048 1.00 90.31 86 LEU A CA 1
ATOM 625 C C . LEU A 1 86 ? 14.122 5.333 -16.789 1.00 90.31 86 LEU A C 1
ATOM 627 O O . LEU A 1 86 ? 13.877 6.097 -15.858 1.00 90.31 86 LEU A O 1
ATOM 631 N N . ALA A 1 87 ? 13.830 4.029 -16.733 1.00 89.94 87 ALA A N 1
ATOM 632 C CA . ALA A 1 87 ? 13.241 3.405 -15.548 1.00 89.94 87 ALA A CA 1
ATOM 633 C C . ALA A 1 87 ? 14.164 3.512 -14.321 1.00 89.94 87 ALA A C 1
ATOM 635 O O . ALA A 1 87 ? 13.691 3.808 -13.227 1.00 89.94 87 ALA A O 1
ATOM 636 N N . HIS A 1 88 ? 15.473 3.344 -14.522 1.00 92.81 88 HIS A N 1
ATOM 637 C CA . HIS A 1 88 ? 16.500 3.525 -13.494 1.00 92.81 88 HIS A CA 1
ATOM 638 C C . HIS A 1 88 ? 16.578 4.962 -12.967 1.00 92.81 88 HIS A C 1
ATOM 640 O O . HIS A 1 88 ? 16.418 5.192 -11.770 1.00 92.81 88 HIS A O 1
ATOM 646 N N . LEU A 1 89 ? 16.721 5.953 -13.851 1.00 92.00 89 LEU A N 1
ATOM 647 C CA . LEU A 1 89 ? 16.779 7.361 -13.437 1.00 92.00 89 LEU A CA 1
ATOM 648 C C . LEU A 1 89 ? 15.486 7.812 -12.744 1.00 92.00 89 LEU A C 1
ATOM 650 O O . LEU A 1 89 ? 15.537 8.592 -11.793 1.00 92.00 89 LEU A O 1
ATOM 654 N N . LYS A 1 90 ? 14.330 7.294 -13.184 1.00 89.38 90 LYS A N 1
ATOM 655 C CA . LYS A 1 90 ? 13.046 7.528 -12.517 1.00 89.38 90 LYS A CA 1
ATOM 656 C C . LYS A 1 90 ? 13.028 6.961 -11.102 1.00 89.38 90 LYS A C 1
ATOM 658 O O . LYS A 1 90 ? 12.606 7.661 -10.192 1.00 89.38 90 LYS A O 1
ATOM 663 N N . HIS A 1 91 ? 13.469 5.717 -10.925 1.00 88.62 91 HIS A N 1
ATOM 664 C CA . HIS A 1 91 ? 13.546 5.069 -9.616 1.00 88.62 91 HIS A CA 1
ATOM 665 C C . HIS A 1 91 ? 14.384 5.906 -8.639 1.00 88.62 91 HIS A C 1
ATOM 667 O O . HIS A 1 91 ? 13.900 6.279 -7.573 1.00 88.62 91 HIS A O 1
ATOM 673 N N . LEU A 1 92 ? 15.583 6.326 -9.048 1.00 88.62 92 LEU A N 1
ATOM 674 C CA . LEU A 1 92 ? 16.429 7.192 -8.223 1.00 88.62 92 LEU A CA 1
ATOM 675 C C . LEU A 1 92 ? 15.763 8.538 -7.892 1.00 88.62 92 LEU A C 1
ATOM 677 O O . LEU A 1 92 ? 15.837 9.012 -6.757 1.00 88.62 92 LEU A O 1
ATOM 681 N N . HIS A 1 93 ? 15.081 9.148 -8.865 1.00 88.12 93 HIS A N 1
ATOM 682 C CA . HIS A 1 93 ? 14.344 10.395 -8.659 1.00 88.12 93 HIS A CA 1
ATOM 683 C C . HIS A 1 93 ? 13.186 10.236 -7.663 1.00 88.12 93 HIS A C 1
ATOM 685 O O . HIS A 1 93 ? 13.054 11.051 -6.749 1.00 88.12 93 HIS A O 1
ATOM 691 N N . ASP A 1 94 ? 12.381 9.180 -7.804 1.00 85.50 94 ASP A N 1
ATOM 692 C CA . ASP A 1 94 ? 11.232 8.893 -6.936 1.00 85.50 94 ASP A CA 1
ATOM 693 C C . ASP A 1 94 ? 11.659 8.651 -5.477 1.00 85.50 94 ASP A C 1
ATOM 695 O O . ASP A 1 94 ? 10.901 8.943 -4.549 1.00 85.50 94 ASP A O 1
ATOM 699 N N . HIS A 1 95 ? 12.887 8.166 -5.273 1.00 84.88 95 HIS A N 1
ATOM 700 C CA . HIS A 1 95 ? 13.494 7.967 -3.957 1.00 84.88 95 HIS A CA 1
ATOM 701 C C . HIS A 1 95 ? 14.300 9.173 -3.443 1.00 84.88 95 HIS A C 1
ATOM 703 O O . HIS A 1 95 ? 14.825 9.130 -2.332 1.00 84.88 95 HIS A O 1
ATOM 709 N N . GLY A 1 96 ? 14.354 10.278 -4.194 1.00 86.25 96 GLY A N 1
ATOM 710 C CA . GLY A 1 96 ? 15.014 11.514 -3.768 1.00 86.25 96 GLY A CA 1
ATOM 711 C C . GLY A 1 96 ? 16.543 11.500 -3.876 1.00 86.25 96 GLY A C 1
ATOM 712 O O . GLY A 1 96 ? 17.198 12.391 -3.331 1.00 86.25 96 GLY A O 1
ATOM 713 N N . GLU A 1 97 ? 17.123 10.548 -4.609 1.00 87.69 97 GLU A N 1
ATOM 714 C CA . GLU A 1 97 ? 18.573 10.369 -4.764 1.00 87.69 97 GLU A CA 1
ATOM 715 C C . GLU A 1 97 ? 19.160 11.305 -5.836 1.00 87.69 97 GLU A C 1
ATOM 717 O O . GLU A 1 97 ? 19.741 10.890 -6.841 1.00 87.69 97 GLU A O 1
ATOM 722 N N . ALA A 1 98 ? 19.002 12.616 -5.627 1.00 86.00 98 ALA A N 1
ATOM 723 C CA . ALA A 1 98 ? 19.356 13.654 -6.600 1.00 86.00 98 ALA A CA 1
ATOM 724 C C . ALA A 1 98 ? 20.836 13.628 -7.031 1.00 86.00 98 ALA A C 1
ATOM 726 O O . ALA A 1 98 ? 21.165 14.021 -8.151 1.00 86.00 98 ALA A O 1
ATOM 727 N N . GLU A 1 99 ? 21.731 13.171 -6.152 1.00 89.19 99 GLU A N 1
ATOM 728 C CA . GLU A 1 99 ? 23.155 13.023 -6.451 1.00 89.19 99 GLU A CA 1
ATOM 729 C C . GLU A 1 99 ? 23.409 11.939 -7.504 1.00 89.19 99 GLU A C 1
ATOM 731 O O . GLU A 1 99 ? 24.118 12.184 -8.479 1.00 89.19 99 GLU A O 1
ATOM 736 N N . TRP A 1 100 ? 22.802 10.763 -7.335 1.00 92.25 100 TRP A N 1
ATOM 737 C CA . TRP A 1 100 ? 22.942 9.651 -8.272 1.00 92.25 100 TRP A CA 1
ATOM 738 C C . TRP A 1 100 ? 22.214 9.944 -9.583 1.00 92.25 100 TRP A C 1
ATOM 740 O O . TRP A 1 100 ? 22.786 9.737 -10.647 1.00 92.25 100 TRP A O 1
ATOM 750 N N . VAL A 1 101 ? 21.035 10.578 -9.538 1.00 91.25 101 VAL A N 1
ATOM 751 C CA . VAL A 1 101 ? 20.370 11.065 -10.761 1.00 91.25 101 VAL A CA 1
ATOM 752 C C . VAL A 1 101 ? 21.295 11.993 -11.553 1.00 91.25 101 VAL A C 1
ATOM 754 O O . VAL A 1 101 ? 21.442 11.834 -12.764 1.00 91.25 101 VAL A O 1
ATOM 757 N N . ARG A 1 102 ? 21.965 12.940 -10.882 1.00 92.06 102 ARG A N 1
ATOM 758 C CA . ARG A 1 102 ? 22.898 13.859 -11.546 1.00 92.06 102 ARG A CA 1
ATOM 759 C C . ARG A 1 102 ? 24.085 13.124 -12.170 1.00 92.06 102 ARG A C 1
ATOM 761 O O . ARG A 1 102 ? 24.441 13.437 -13.301 1.00 92.06 102 ARG A O 1
ATOM 768 N N . GLN A 1 103 ? 24.669 12.153 -11.467 1.00 92.44 103 GLN A N 1
ATOM 769 C CA . GLN A 1 103 ? 25.770 11.338 -11.996 1.00 92.44 103 GLN A CA 1
ATOM 770 C C . GLN A 1 103 ? 25.343 10.528 -13.227 1.00 92.44 103 GLN A C 1
ATOM 772 O O . GLN A 1 103 ? 26.088 10.468 -14.206 1.00 92.44 103 GLN A O 1
ATOM 777 N N . GLY A 1 104 ? 24.134 9.962 -13.214 1.00 92.88 104 GLY A N 1
ATOM 778 C CA . GLY A 1 104 ? 23.582 9.230 -14.351 1.00 92.88 104 GLY A CA 1
ATOM 779 C C . GLY A 1 104 ? 23.322 10.125 -15.567 1.00 92.88 104 GLY A C 1
ATOM 780 O O . GLY A 1 104 ? 23.697 9.773 -16.685 1.00 92.88 104 GLY A O 1
ATOM 781 N N . VAL A 1 105 ? 22.765 11.323 -15.365 1.00 91.69 105 VAL A N 1
ATOM 782 C CA . VAL A 1 105 ? 22.580 12.311 -16.448 1.00 91.69 105 VAL A CA 1
ATOM 783 C C . VAL A 1 105 ? 23.928 12.766 -17.014 1.00 91.69 105 VAL A C 1
ATOM 785 O O . VAL A 1 105 ? 24.121 12.757 -18.229 1.00 91.69 105 VAL A O 1
ATOM 788 N N . GLU A 1 106 ? 24.899 13.069 -16.151 1.00 93.44 106 GLU A N 1
ATOM 789 C CA . GLU A 1 106 ? 26.244 13.454 -16.583 1.00 93.44 106 GLU A CA 1
ATOM 790 C C . GLU A 1 106 ? 26.940 12.331 -17.373 1.00 93.44 106 GLU A C 1
ATOM 792 O O . GLU A 1 106 ? 27.656 12.595 -18.344 1.00 93.44 106 GLU A O 1
ATOM 797 N N . TYR A 1 107 ? 26.711 11.066 -17.005 1.00 94.69 107 TYR A N 1
ATOM 798 C CA . TYR A 1 107 ? 27.193 9.924 -17.777 1.00 94.69 107 TYR A CA 1
ATOM 799 C C . TYR A 1 107 ? 26.630 9.925 -19.205 1.00 94.69 107 TYR A C 1
ATOM 801 O O . TYR A 1 107 ? 27.397 9.738 -20.155 1.00 94.69 107 TYR A O 1
ATOM 809 N N . LEU A 1 108 ? 25.323 10.158 -19.371 1.00 92.56 108 LEU A N 1
ATOM 810 C CA . LEU A 1 108 ? 24.677 10.217 -20.688 1.00 92.56 108 LEU A CA 1
ATOM 811 C C . LEU A 1 108 ? 25.243 11.353 -21.544 1.00 92.56 108 LEU A C 1
ATOM 813 O O . LEU A 1 108 ? 25.583 11.124 -22.710 1.00 92.56 108 LEU A O 1
ATOM 817 N N . ASP A 1 109 ? 25.426 12.534 -20.950 1.00 90.06 109 ASP A N 1
ATOM 818 C CA . ASP A 1 109 ? 25.990 13.705 -21.627 1.00 90.06 109 ASP A CA 1
ATOM 819 C C . ASP A 1 109 ? 27.419 13.440 -22.117 1.00 90.06 109 ASP A C 1
ATOM 821 O O . ASP A 1 109 ? 27.737 13.672 -23.288 1.00 90.06 109 ASP A O 1
ATOM 825 N N . ARG A 1 110 ? 28.279 12.876 -21.256 1.00 92.94 110 ARG A N 1
ATOM 826 C CA . ARG A 1 110 ? 29.674 12.543 -21.604 1.00 92.94 110 ARG A CA 1
ATOM 827 C C . ARG A 1 110 ? 29.780 11.516 -22.733 1.00 92.94 110 ARG A C 1
ATOM 829 O O . ARG A 1 110 ? 30.751 11.548 -23.486 1.00 92.94 110 ARG A O 1
ATOM 836 N N . HIS A 1 111 ? 28.798 10.625 -22.861 1.00 91.44 111 HIS A N 1
ATOM 837 C CA . HIS A 1 111 ? 28.756 9.604 -23.911 1.00 91.44 111 HIS A CA 1
ATOM 838 C C . HIS A 1 111 ? 27.932 10.031 -25.138 1.00 91.44 111 HIS A C 1
ATOM 840 O O . HIS A 1 111 ? 27.800 9.257 -26.087 1.00 91.44 111 HIS A O 1
ATOM 846 N N . GLY A 1 112 ? 27.403 11.262 -25.155 1.00 87.88 112 GLY A N 1
ATOM 847 C CA . GLY A 1 112 ? 26.640 11.810 -26.277 1.00 87.88 112 GLY A CA 1
ATOM 848 C C . GLY A 1 112 ? 25.290 11.125 -26.508 1.00 87.88 112 GLY A C 1
ATOM 849 O O . GLY A 1 112 ? 24.783 11.132 -27.634 1.00 87.88 112 GLY A O 1
ATOM 850 N N . ILE A 1 113 ? 24.711 10.514 -25.472 1.00 87.94 113 ILE A N 1
ATOM 851 C CA . ILE A 1 113 ? 23.452 9.771 -25.556 1.00 87.94 113 ILE A CA 1
ATOM 852 C C . ILE A 1 113 ? 22.298 10.742 -25.313 1.00 87.94 113 ILE A C 1
ATOM 854 O O . ILE A 1 113 ? 22.068 11.191 -24.195 1.00 87.94 113 ILE A O 1
ATOM 858 N N . LYS A 1 114 ? 21.558 11.074 -26.373 1.00 81.25 114 LYS A N 1
ATOM 859 C CA . LYS A 1 114 ? 20.395 11.965 -26.281 1.00 81.25 114 LYS A CA 1
ATOM 860 C C . LYS A 1 114 ? 19.167 11.176 -25.832 1.00 81.25 114 LYS A C 1
ATOM 862 O O . LYS A 1 114 ? 18.728 10.295 -26.565 1.00 81.25 114 LYS A O 1
ATOM 867 N N . MET A 1 115 ? 18.610 11.526 -24.676 1.00 81.00 115 MET A N 1
ATOM 868 C CA . MET A 1 115 ? 17.342 10.990 -24.170 1.00 81.00 115 MET A CA 1
ATOM 869 C C . MET A 1 115 ? 16.384 12.129 -23.838 1.00 81.00 115 MET A C 1
ATOM 871 O O . MET A 1 115 ? 16.812 13.208 -23.421 1.00 81.00 115 MET A O 1
ATOM 875 N N . ASP A 1 116 ? 15.086 11.890 -24.013 1.00 75.69 116 ASP A N 1
ATOM 876 C CA . ASP A 1 116 ? 14.063 12.852 -23.609 1.00 75.69 116 ASP A CA 1
ATOM 877 C C . ASP A 1 116 ? 13.784 12.743 -22.102 1.00 75.69 116 ASP A C 1
ATOM 879 O O . ASP A 1 116 ? 12.894 12.029 -21.640 1.00 75.69 116 ASP A O 1
ATOM 883 N N . LEU A 1 117 ? 14.580 13.469 -21.317 1.00 70.00 117 LEU A N 1
ATOM 884 C CA . LEU A 1 117 ? 14.475 13.510 -19.857 1.00 70.00 117 LEU A CA 1
ATOM 885 C C . LEU A 1 117 ? 13.226 14.268 -19.363 1.00 70.00 117 LEU A C 1
ATOM 887 O O . LEU A 1 117 ? 12.905 14.210 -18.174 1.00 70.00 117 LEU A O 1
ATOM 891 N N . SER A 1 118 ? 12.478 14.936 -20.256 1.00 64.00 118 SER A N 1
ATOM 892 C CA . SER A 1 118 ? 11.240 15.647 -19.898 1.00 64.00 118 SER A CA 1
ATOM 893 C C . SER A 1 118 ? 10.129 14.711 -19.404 1.00 64.00 118 SER A C 1
ATOM 895 O O . SER A 1 118 ? 9.233 15.136 -18.673 1.00 64.00 118 SER A O 1
ATOM 897 N N . LEU A 1 119 ? 10.234 13.416 -19.719 1.00 57.09 119 LEU A N 1
ATOM 898 C CA . LEU A 1 119 ? 9.344 12.355 -19.247 1.00 57.09 119 LEU A CA 1
ATOM 899 C C . LEU A 1 119 ? 9.439 12.092 -17.729 1.00 57.09 119 LEU A C 1
ATOM 901 O O . LEU A 1 119 ? 8.539 11.459 -17.178 1.00 57.09 119 LEU A O 1
ATOM 905 N N . PHE A 1 120 ? 10.477 12.593 -17.044 1.00 57.56 120 PHE A N 1
ATOM 906 C CA . PHE A 1 120 ? 10.755 12.289 -15.628 1.00 57.56 120 PHE A CA 1
ATOM 907 C C . PHE A 1 120 ? 10.745 13.514 -14.704 1.00 57.56 120 PHE A C 1
ATOM 909 O O . PHE A 1 120 ? 11.140 13.412 -13.549 1.00 57.56 120 PHE A O 1
ATOM 916 N N . GLY A 1 121 ? 10.256 14.669 -15.174 1.00 45.28 121 GLY 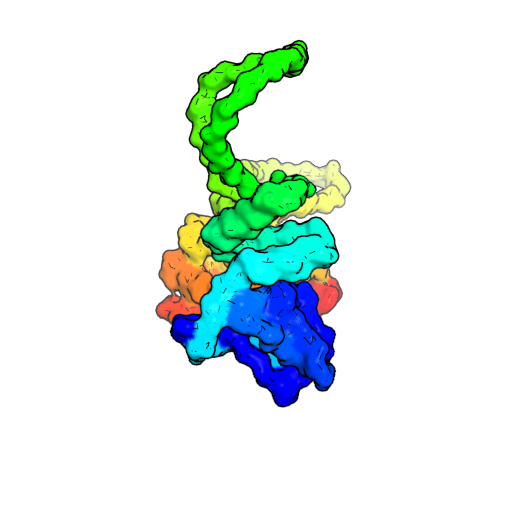A N 1
ATOM 917 C CA . GLY A 1 121 ? 9.998 15.836 -14.315 1.00 45.28 121 GLY A CA 1
ATOM 918 C C . GLY A 1 121 ? 11.241 16.510 -13.716 1.00 45.28 121 GLY A C 1
ATOM 919 O O . GLY A 1 121 ? 11.104 17.350 -12.827 1.00 45.28 121 GLY A O 1
ATOM 920 N N . ALA A 1 122 ? 12.442 16.179 -14.194 1.00 41.88 122 ALA A N 1
ATOM 921 C CA . ALA A 1 122 ? 13.685 16.788 -13.741 1.00 41.88 122 ALA A CA 1
ATOM 922 C C . ALA A 1 122 ? 14.016 18.032 -14.585 1.00 41.88 122 ALA A C 1
ATOM 924 O O . ALA A 1 122 ? 14.613 17.933 -15.656 1.00 41.88 122 ALA A O 1
ATOM 925 N N . GLU A 1 123 ? 13.658 19.225 -14.102 1.00 34.94 123 GLU A N 1
ATOM 926 C CA . GLU A 1 123 ? 14.335 20.451 -14.541 1.00 34.94 123 GLU A CA 1
ATOM 927 C C . GLU A 1 123 ? 15.770 20.424 -13.997 1.00 34.94 123 GLU A C 1
ATOM 929 O O . GLU A 1 123 ? 16.041 20.852 -12.875 1.00 34.94 123 GLU A O 1
ATOM 934 N N . VAL A 1 124 ? 16.703 19.878 -14.777 1.00 38.56 124 VAL A N 1
ATOM 935 C CA . VAL A 1 124 ? 18.134 19.996 -14.489 1.00 38.56 124 VAL A CA 1
ATOM 936 C C . VAL A 1 124 ? 18.623 21.270 -15.166 1.00 38.56 124 VAL A C 1
ATOM 938 O O . VAL A 1 124 ? 18.781 21.330 -16.383 1.00 38.56 124 VAL A O 1
ATOM 941 N N . SER A 1 125 ? 18.827 22.322 -14.376 1.00 33.81 125 SER A N 1
ATOM 942 C CA . SER A 1 125 ? 19.457 23.559 -14.830 1.00 33.81 125 SER A CA 1
ATOM 943 C C . SER A 1 125 ? 20.920 23.286 -15.189 1.00 33.81 125 SER A C 1
ATOM 945 O O . SER A 1 125 ? 21.792 23.281 -14.317 1.00 33.81 125 SER A O 1
ATOM 947 N N . SER A 1 126 ? 21.201 23.046 -16.468 1.00 33.81 126 SER A N 1
ATOM 948 C CA . SER A 1 126 ? 22.563 23.055 -16.991 1.00 33.81 126 SER A CA 1
ATOM 949 C C . SER A 1 126 ? 23.078 24.494 -17.015 1.00 33.81 126 SER A C 1
ATOM 951 O O . SER A 1 126 ? 22.485 25.361 -17.657 1.00 33.81 126 SER A O 1
ATOM 953 N N . HIS A 1 127 ? 24.173 24.735 -16.297 1.00 35.31 127 HIS A N 1
ATOM 954 C CA . HIS A 1 127 ? 24.913 25.989 -16.311 1.00 35.31 127 HIS A CA 1
ATOM 955 C C . HIS A 1 127 ? 25.305 26.412 -17.732 1.00 35.31 127 HIS A C 1
ATOM 957 O O . HIS A 1 127 ? 25.827 25.619 -18.515 1.00 35.31 127 HIS A O 1
ATOM 963 N N . ASP A 1 128 ? 25.090 27.699 -17.999 1.00 32.00 128 ASP A N 1
ATOM 964 C CA . ASP A 1 128 ? 25.534 28.431 -19.176 1.00 32.00 128 ASP A CA 1
ATOM 965 C C . ASP A 1 128 ? 26.998 28.146 -19.530 1.00 32.00 128 ASP A C 1
ATOM 967 O O . ASP A 1 128 ? 27.914 28.349 -18.731 1.00 32.00 128 ASP A O 1
ATOM 971 N N . SER A 1 129 ? 27.223 27.757 -20.782 1.00 32.94 129 SER A N 1
ATOM 972 C CA . SER A 1 129 ? 28.494 27.955 -21.473 1.00 32.94 129 SER A CA 1
ATOM 973 C C . SER A 1 129 ? 28.194 28.661 -22.786 1.00 32.94 129 SER A C 1
ATOM 975 O O . SER A 1 129 ? 27.585 28.098 -23.692 1.00 32.94 129 SER A O 1
ATOM 977 N N . ALA A 1 130 ? 28.584 29.931 -22.828 1.00 31.58 130 ALA A N 1
ATOM 978 C CA . ALA A 1 130 ? 28.454 30.828 -23.961 1.00 31.58 130 ALA A CA 1
ATOM 979 C C . ALA A 1 130 ? 29.162 30.291 -25.220 1.00 31.58 130 ALA A C 1
ATOM 981 O O . ALA A 1 130 ? 30.274 29.768 -25.147 1.00 31.58 130 ALA A O 1
ATOM 982 N N . GLY A 1 131 ? 28.524 30.491 -26.373 1.00 27.41 131 GLY A N 1
ATOM 983 C CA . GLY A 1 131 ? 29.072 30.226 -27.701 1.00 27.41 131 GLY A CA 1
ATOM 984 C C . GLY A 1 131 ? 28.077 30.645 -28.784 1.00 27.41 131 GLY A C 1
ATOM 985 O O . GLY A 1 131 ? 27.065 29.984 -28.986 1.00 27.41 131 GLY A O 1
ATOM 986 N N . ASP A 1 132 ? 28.368 31.778 -29.416 1.00 30.97 132 ASP A N 1
ATOM 987 C CA . ASP A 1 132 ? 27.536 32.592 -30.311 1.00 30.97 132 ASP A CA 1
ATOM 988 C C . ASP A 1 132 ? 27.018 31.916 -31.599 1.00 30.97 132 ASP A C 1
ATOM 990 O O . ASP A 1 132 ? 27.703 31.082 -32.193 1.00 30.97 132 ASP A O 1
ATOM 994 N N . GLY A 1 133 ? 25.865 32.389 -32.113 1.00 27.06 133 GLY A N 1
ATOM 995 C CA . GLY A 1 133 ? 25.527 32.241 -33.541 1.00 27.06 133 GLY A CA 1
ATOM 996 C C . GLY A 1 133 ? 24.050 32.227 -33.983 1.00 27.06 133 GLY A C 1
ATOM 997 O O . GLY A 1 133 ? 23.650 31.247 -34.591 1.00 27.06 133 GLY A O 1
ATOM 998 N N . GLU A 1 134 ? 23.292 33.309 -33.733 1.00 28.27 134 GLU A N 1
ATOM 999 C CA . GLU A 1 134 ? 22.252 33.950 -34.595 1.00 28.27 134 GLU A CA 1
ATOM 1000 C C . GLU A 1 134 ? 21.078 33.165 -35.286 1.00 28.27 134 GLU A C 1
ATOM 1002 O O . GLU A 1 134 ? 21.080 31.945 -35.415 1.00 28.27 134 GLU A O 1
ATOM 1007 N N . PRO A 1 135 ? 19.966 33.843 -35.676 1.00 40.09 135 PRO A N 1
ATOM 1008 C CA . PRO A 1 135 ? 18.631 33.537 -35.150 1.00 40.09 135 PRO A CA 1
ATOM 1009 C C . PRO A 1 135 ? 17.660 32.923 -36.176 1.00 40.09 135 PRO A C 1
ATOM 1011 O O . PRO A 1 135 ? 17.838 33.030 -37.391 1.00 40.09 135 PRO A O 1
ATOM 1014 N N . ARG A 1 136 ? 16.554 32.335 -35.693 1.00 29.02 136 ARG A N 1
ATOM 1015 C CA . ARG A 1 136 ? 15.397 31.951 -36.527 1.00 29.02 136 ARG A CA 1
ATOM 1016 C C . ARG A 1 136 ? 14.063 32.337 -35.871 1.00 29.02 136 ARG A C 1
ATOM 1018 O O . ARG A 1 136 ? 14.005 32.458 -34.652 1.00 29.02 136 ARG A O 1
ATOM 1025 N N . PRO A 1 137 ? 13.033 32.620 -36.689 1.00 35.91 137 PRO A N 1
ATOM 1026 C CA . PRO A 1 137 ? 12.217 33.816 -36.536 1.00 35.91 137 PRO A CA 1
ATOM 1027 C C . PRO A 1 137 ? 10.983 33.618 -35.658 1.00 35.91 137 PRO A C 1
ATOM 1029 O O . PRO A 1 137 ? 10.417 32.531 -35.557 1.00 35.91 137 PRO A O 1
ATOM 1032 N N . GLU A 1 138 ? 10.575 34.734 -35.062 1.00 40.78 138 GLU A N 1
ATOM 1033 C CA . GLU A 1 138 ? 9.381 34.908 -34.249 1.00 40.78 138 GLU A CA 1
ATOM 1034 C C . GLU A 1 138 ? 8.107 34.470 -34.980 1.00 40.78 138 GLU A C 1
ATOM 1036 O O . GLU A 1 138 ? 7.805 34.930 -36.082 1.00 40.78 138 GLU A O 1
ATOM 1041 N N . ALA A 1 139 ? 7.296 33.660 -34.299 1.00 30.61 139 ALA A N 1
ATOM 1042 C CA . ALA A 1 139 ? 5.872 33.559 -34.574 1.00 30.61 139 ALA A CA 1
ATOM 1043 C C . ALA A 1 139 ? 5.089 33.539 -33.252 1.00 30.61 139 ALA A C 1
ATOM 1045 O O . ALA A 1 139 ? 5.080 32.558 -32.515 1.00 30.61 139 ALA A O 1
ATOM 1046 N N . CYS A 1 140 ? 4.460 34.686 -32.985 1.00 27.86 140 CYS A N 1
ATOM 1047 C CA . CYS A 1 140 ? 3.277 34.930 -32.159 1.00 27.86 140 CYS A CA 1
ATOM 1048 C C . CYS A 1 140 ? 3.170 34.245 -30.783 1.00 27.86 140 CYS A C 1
ATOM 1050 O O . CYS A 1 140 ? 2.523 33.213 -30.619 1.00 27.86 140 CYS A O 1
ATOM 1052 N N . ARG A 1 141 ? 3.628 34.959 -29.748 1.00 28.12 141 ARG A N 1
ATOM 1053 C CA . ARG A 1 141 ? 3.062 34.873 -28.391 1.00 28.12 141 ARG A CA 1
ATOM 1054 C C . ARG A 1 141 ? 1.965 35.934 -28.220 1.00 28.12 141 ARG A C 1
ATOM 1056 O O . ARG A 1 141 ? 2.227 37.090 -28.552 1.00 28.12 141 ARG A O 1
ATOM 1063 N N . PRO A 1 142 ? 0.787 35.629 -27.645 1.00 33.84 142 PRO A N 1
ATOM 1064 C CA . PRO A 1 142 ? -0.021 36.668 -27.027 1.00 33.84 142 PRO A CA 1
ATOM 1065 C C . PRO A 1 142 ? 0.612 37.060 -25.682 1.00 33.84 142 PRO A C 1
ATOM 1067 O O . PRO A 1 142 ? 1.105 36.222 -24.927 1.00 33.84 142 PRO A O 1
ATOM 1070 N N . ALA A 1 143 ? 0.634 38.362 -25.416 1.00 30.77 143 ALA A N 1
ATOM 1071 C CA . ALA A 1 143 ? 1.259 38.972 -24.254 1.00 30.77 143 ALA A CA 1
ATOM 1072 C C . ALA A 1 143 ? 0.585 38.539 -22.937 1.00 30.77 143 ALA A C 1
ATOM 1074 O O . ALA A 1 143 ? -0.574 38.868 -22.690 1.00 30.77 143 ALA A O 1
ATOM 1075 N N . MET A 1 144 ? 1.332 37.863 -22.058 1.00 30.48 144 MET A N 1
ATOM 1076 C CA . MET A 1 144 ? 0.997 37.774 -20.635 1.00 30.48 144 MET A CA 1
ATOM 1077 C C . MET A 1 144 ? 1.573 38.996 -19.922 1.00 30.48 144 MET A C 1
ATOM 1079 O O . MET A 1 144 ? 2.787 39.184 -19.855 1.00 30.48 144 MET A O 1
ATOM 1083 N N . GLN A 1 145 ? 0.687 39.834 -19.389 1.00 36.72 145 GLN A N 1
ATOM 1084 C CA . GLN A 1 145 ? 1.052 40.841 -18.404 1.00 36.72 145 GLN A CA 1
ATOM 1085 C C . GLN A 1 145 ? 1.412 40.156 -17.084 1.00 36.72 145 GLN A C 1
ATOM 1087 O O . GLN A 1 145 ? 0.724 39.250 -16.617 1.00 36.72 145 GLN A O 1
ATOM 1092 N N . ASN A 1 146 ? 2.518 40.625 -16.511 1.00 41.53 146 ASN A N 1
ATOM 1093 C CA . ASN A 1 146 ? 3.056 40.265 -15.209 1.00 41.53 146 ASN A CA 1
ATOM 1094 C C . ASN A 1 146 ? 1.984 40.242 -14.111 1.00 41.53 146 ASN A C 1
ATOM 1096 O O . ASN A 1 146 ? 1.518 41.290 -13.665 1.00 41.53 146 ASN A O 1
ATOM 1100 N N . ALA A 1 147 ? 1.718 39.056 -13.576 1.00 31.45 147 ALA A N 1
ATOM 1101 C CA . ALA A 1 147 ? 1.243 38.890 -12.213 1.00 31.45 147 ALA A CA 1
ATOM 1102 C C . ALA A 1 147 ? 2.075 37.778 -11.572 1.00 31.45 147 ALA A C 1
ATOM 1104 O O . ALA A 1 147 ? 1.914 36.603 -11.897 1.00 31.45 147 ALA A O 1
ATOM 1105 N N . LYS A 1 148 ? 2.992 38.158 -10.673 1.00 37.94 148 LYS A N 1
ATOM 1106 C CA . LYS A 1 148 ? 3.691 37.226 -9.780 1.00 37.94 148 LYS A CA 1
ATOM 1107 C C . LYS A 1 148 ? 2.639 36.474 -8.964 1.00 37.94 148 LYS A C 1
ATOM 1109 O O . LYS A 1 148 ? 2.169 36.973 -7.946 1.00 37.94 148 LYS A O 1
ATOM 1114 N N . THR A 1 149 ? 2.250 35.299 -9.436 1.00 32.97 149 THR A N 1
ATOM 1115 C CA . THR A 1 149 ? 1.476 34.327 -8.665 1.00 32.97 149 THR A CA 1
ATOM 1116 C C . THR A 1 149 ? 2.483 33.315 -8.124 1.00 32.97 149 THR A C 1
ATOM 1118 O O . THR A 1 149 ? 3.342 32.875 -8.890 1.00 32.97 149 THR A O 1
ATOM 1121 N N . PRO A 1 150 ? 2.460 32.980 -6.823 1.00 35.12 150 PRO A N 1
ATOM 1122 C CA . PRO A 1 150 ? 3.353 31.961 -6.294 1.00 35.12 150 PRO A CA 1
ATOM 1123 C C . PRO A 1 150 ? 3.014 30.639 -6.987 1.00 35.12 150 PRO A C 1
ATOM 1125 O O . PRO A 1 150 ? 1.866 30.194 -6.959 1.00 35.12 150 PRO A O 1
ATOM 1128 N N . LEU A 1 151 ? 4.001 30.058 -7.666 1.00 41.16 151 LEU A N 1
ATOM 1129 C CA . LEU A 1 151 ? 3.876 28.756 -8.308 1.00 41.16 151 LEU A CA 1
ATOM 1130 C C . LEU A 1 151 ? 3.559 27.721 -7.223 1.00 41.16 151 LEU A C 1
ATOM 1132 O O . LEU A 1 151 ? 4.336 27.517 -6.292 1.00 41.16 151 LEU A O 1
ATOM 1136 N N . ALA A 1 152 ? 2.384 27.103 -7.325 1.00 40.06 152 ALA A N 1
ATOM 1137 C CA . ALA A 1 152 ? 1.988 25.979 -6.493 1.00 40.06 152 ALA A CA 1
ATOM 1138 C C . ALA A 1 152 ? 2.752 24.734 -6.967 1.00 40.06 152 ALA A C 1
ATOM 1140 O O . ALA A 1 152 ? 2.245 23.943 -7.758 1.00 40.06 152 ALA A O 1
ATOM 1141 N N . CYS A 1 153 ? 4.005 24.597 -6.537 1.00 47.72 153 CYS A N 1
ATOM 1142 C CA . CYS A 1 153 ? 4.823 23.426 -6.829 1.00 47.72 153 CYS A CA 1
ATOM 1143 C C . CYS A 1 153 ? 4.349 22.247 -5.967 1.00 47.72 153 CYS A C 1
ATOM 1145 O O . CYS A 1 153 ? 4.773 22.075 -4.828 1.00 47.72 153 CYS A O 1
ATOM 1147 N N . GLY A 1 154 ? 3.426 21.460 -6.512 1.00 56.25 154 GLY A N 1
ATOM 1148 C CA . GLY A 1 154 ? 2.974 20.192 -5.952 1.00 56.25 154 GLY A CA 1
ATOM 1149 C C . GLY A 1 154 ? 2.001 19.515 -6.911 1.00 56.25 154 GLY A C 1
ATOM 1150 O O . GLY A 1 154 ? 1.131 20.177 -7.480 1.00 56.25 154 GLY A O 1
ATOM 1151 N N . CYS A 1 155 ? 2.132 18.198 -7.106 1.00 50.50 155 CYS A N 1
ATOM 1152 C CA . CYS A 1 155 ? 1.133 17.438 -7.851 1.00 50.50 155 CYS A CA 1
ATOM 1153 C C . CYS A 1 155 ? -0.232 17.671 -7.184 1.00 50.50 155 CYS A C 1
ATOM 1155 O O . CYS A 1 155 ? -0.376 17.419 -5.985 1.00 50.50 155 CYS A O 1
ATOM 1157 N N . PRO A 1 156 ? -1.270 18.113 -7.916 1.00 64.38 156 PRO A N 1
ATOM 1158 C CA . PRO A 1 156 ? -2.595 18.282 -7.331 1.00 64.38 156 PRO A CA 1
ATOM 1159 C C . PRO A 1 156 ? -3.089 16.992 -6.646 1.00 64.38 156 PRO A C 1
ATOM 1161 O O . PRO A 1 156 ? -3.882 17.062 -5.706 1.00 64.38 156 PRO A O 1
ATOM 1164 N N . GLY A 1 157 ? -2.587 15.833 -7.088 1.00 62.62 157 GLY A N 1
ATOM 1165 C CA . GLY A 1 157 ? -2.790 14.507 -6.505 1.00 62.62 157 GLY A CA 1
ATOM 1166 C C . GLY A 1 157 ? -2.392 14.362 -5.029 1.00 62.62 157 GLY A C 1
ATOM 1167 O O . GLY A 1 157 ? -3.037 13.604 -4.318 1.00 62.62 157 GLY A O 1
ATOM 1168 N N . SER A 1 158 ? -1.390 15.099 -4.547 1.00 69.69 158 SER A N 1
ATOM 1169 C CA . SER A 1 158 ? -0.902 15.020 -3.160 1.00 69.69 158 SER A CA 1
ATOM 1170 C C . SER A 1 158 ? -1.300 16.224 -2.303 1.00 69.69 158 SER A C 1
ATOM 1172 O O . SER A 1 158 ? -1.174 16.188 -1.080 1.00 69.69 158 SER A O 1
ATOM 1174 N N . MET A 1 159 ? -1.830 17.289 -2.913 1.00 75.31 159 MET A N 1
ATOM 1175 C CA . MET A 1 159 ? -2.305 18.448 -2.161 1.00 75.31 159 MET A CA 1
ATOM 1176 C C . MET A 1 159 ? -3.586 18.115 -1.396 1.00 75.31 159 MET A C 1
ATOM 1178 O O . MET A 1 159 ? -4.628 17.853 -2.004 1.00 75.31 159 MET A O 1
ATOM 1182 N N . ALA A 1 160 ? -3.512 18.191 -0.065 1.00 80.12 160 ALA A N 1
ATOM 1183 C CA . ALA A 1 160 ? -4.656 18.036 0.823 1.00 80.12 160 ALA A CA 1
ATOM 1184 C C . ALA A 1 160 ? -5.677 19.165 0.613 1.00 80.12 160 ALA A C 1
ATOM 1186 O O . ALA A 1 160 ? -5.343 20.350 0.661 1.00 80.12 160 ALA A O 1
ATOM 1187 N N . ARG A 1 161 ? -6.938 18.797 0.378 1.00 86.06 161 ARG A N 1
ATOM 1188 C CA . ARG A 1 161 ? -8.047 19.725 0.128 1.00 86.06 161 ARG A CA 1
ATOM 1189 C C . ARG A 1 161 ? -9.342 19.165 0.686 1.00 86.06 161 ARG A C 1
ATOM 1191 O O . ARG A 1 161 ? -9.639 17.980 0.563 1.00 86.06 161 ARG A O 1
ATOM 1198 N N . GLU A 1 162 ? -10.145 20.064 1.229 1.00 85.12 162 GLU A N 1
ATOM 1199 C CA . GLU A 1 162 ? -11.524 19.789 1.605 1.00 85.12 162 GLU A CA 1
ATOM 1200 C C . GLU A 1 162 ? -12.447 20.136 0.429 1.00 85.12 162 GLU A C 1
ATOM 1202 O O . GLU A 1 162 ? -12.396 21.236 -0.133 1.00 85.12 162 GLU A O 1
ATOM 1207 N N . ILE A 1 163 ? -13.295 19.192 0.034 1.00 87.31 163 ILE A N 1
ATOM 1208 C CA . ILE A 1 163 ? -14.262 19.348 -1.051 1.00 87.31 163 ILE A CA 1
ATOM 1209 C C . ILE A 1 163 ? -15.519 19.992 -0.468 1.00 87.31 163 ILE A C 1
ATOM 1211 O O . ILE A 1 163 ? -16.456 19.328 -0.021 1.00 87.31 163 ILE A O 1
ATOM 1215 N N . ARG A 1 164 ? -15.553 21.326 -0.491 1.00 77.62 164 ARG A N 1
ATOM 1216 C CA . ARG A 1 164 ? -16.736 22.093 -0.088 1.00 77.62 164 ARG A CA 1
ATOM 1217 C C . ARG A 1 164 ? -17.813 21.986 -1.160 1.00 77.62 164 ARG A C 1
ATOM 1219 O O . ARG A 1 164 ? -17.644 22.487 -2.270 1.00 77.62 164 ARG A O 1
ATOM 1226 N N . ARG A 1 165 ? -18.950 21.374 -0.825 1.00 70.94 165 ARG A N 1
ATOM 1227 C CA . ARG A 1 165 ? -20.146 21.408 -1.676 1.00 70.94 165 ARG A CA 1
ATOM 1228 C C . ARG A 1 165 ? -21.073 22.538 -1.213 1.00 70.94 165 ARG A C 1
ATOM 1230 O O . ARG A 1 165 ? -21.389 22.579 -0.022 1.00 70.94 165 ARG A O 1
ATOM 1237 N N . PRO A 1 166 ? -21.522 23.444 -2.105 1.00 50.19 166 PRO A N 1
ATOM 1238 C CA . PRO A 1 166 ? -22.536 24.432 -1.754 1.00 50.19 166 PRO A CA 1
ATOM 1239 C C . PRO A 1 166 ? -23.790 23.703 -1.253 1.00 50.19 166 PRO A C 1
ATOM 1241 O O . PRO A 1 166 ? -24.202 22.688 -1.816 1.00 50.19 166 PRO A O 1
ATOM 1244 N N . GLY A 1 167 ? -24.291 24.173 -0.112 1.00 51.19 167 GLY A N 1
ATOM 1245 C CA . GLY A 1 167 ? -25.023 23.368 0.857 1.00 51.19 167 GLY A CA 1
ATOM 1246 C C . GLY A 1 167 ? -26.332 22.731 0.394 1.00 51.19 167 GLY A C 1
ATOM 1247 O O . GLY A 1 167 ? -26.905 23.041 -0.649 1.00 51.19 167 GLY A O 1
ATOM 1248 N N . LYS A 1 168 ? -26.819 21.852 1.277 1.00 45.06 168 LYS A N 1
ATOM 1249 C CA . LYS A 1 168 ? -28.215 21.431 1.428 1.00 45.06 168 LYS A CA 1
ATOM 1250 C C . LYS A 1 168 ? -29.124 22.672 1.459 1.00 45.06 168 LYS A C 1
ATOM 1252 O O . LYS A 1 168 ? -29.453 23.182 2.524 1.00 45.06 168 LYS A O 1
ATOM 1257 N N . GLY A 1 169 ? -29.480 23.195 0.289 1.00 34.38 169 GLY A N 1
ATOM 1258 C CA . GLY A 1 169 ? -30.538 24.184 0.142 1.00 34.38 169 GLY A CA 1
ATOM 1259 C C . GLY A 1 169 ? -31.869 23.544 0.522 1.00 34.38 169 GLY A C 1
ATOM 1260 O O . GLY A 1 169 ? -32.104 22.377 0.208 1.00 34.38 169 GLY A O 1
ATOM 1261 N N . PHE A 1 170 ? -32.696 24.299 1.240 1.00 33.38 170 PHE A N 1
ATOM 1262 C CA . PHE A 1 170 ? -34.053 23.955 1.654 1.00 33.38 170 PHE A CA 1
ATOM 1263 C C . PHE A 1 170 ? -34.780 23.075 0.627 1.00 33.38 170 PHE A C 1
ATOM 1265 O O . PHE A 1 170 ? -34.941 23.458 -0.532 1.00 33.38 170 PHE A O 1
ATOM 1272 N N . SER A 1 171 ? -35.237 21.896 1.060 1.00 38.25 171 SER A N 1
ATOM 1273 C CA . SER A 1 171 ? -36.173 21.098 0.269 1.00 38.25 171 SER A CA 1
ATOM 1274 C C . SER A 1 171 ? -37.484 21.869 0.149 1.00 38.25 171 SER A C 1
ATOM 1276 O O . SER A 1 171 ? -38.233 21.989 1.116 1.00 38.25 171 SER A O 1
ATOM 1278 N N . MET A 1 172 ? -37.752 22.401 -1.041 1.00 40.78 172 MET A N 1
ATOM 1279 C CA . MET A 1 172 ? -39.108 22.746 -1.452 1.00 40.78 172 MET A CA 1
ATOM 1280 C C . MET A 1 172 ? -39.969 21.479 -1.373 1.00 40.78 172 MET A C 1
ATOM 1282 O O . MET A 1 172 ? -39.532 20.406 -1.791 1.00 40.78 172 MET A O 1
ATOM 1286 N N . ALA A 1 173 ? -41.171 21.605 -0.805 1.00 38.78 173 ALA A N 1
ATOM 1287 C CA . ALA A 1 173 ? -42.118 20.505 -0.653 1.00 38.78 173 ALA A CA 1
ATOM 1288 C C . ALA A 1 173 ? -42.344 19.769 -1.994 1.00 38.78 173 ALA A C 1
ATOM 1290 O O . ALA A 1 173 ? -42.420 20.423 -3.039 1.00 38.78 173 ALA A O 1
ATOM 1291 N N . PRO A 1 174 ? -42.451 18.427 -1.995 1.00 43.94 174 PRO A N 1
ATOM 1292 C CA . PRO A 1 174 ? -42.525 17.666 -3.233 1.00 43.94 174 PRO A CA 1
ATOM 1293 C C . PRO A 1 174 ? -43.850 17.936 -3.950 1.00 43.94 174 PRO A C 1
ATOM 1295 O O . PRO A 1 174 ? -44.932 17.813 -3.372 1.00 43.94 174 PRO A O 1
ATOM 1298 N N . ASN A 1 175 ? -43.756 18.289 -5.231 1.00 47.31 175 ASN A N 1
ATOM 1299 C CA . ASN A 1 175 ? -44.904 18.384 -6.120 1.00 47.31 175 ASN A CA 1
ATOM 1300 C C . ASN A 1 175 ? -45.401 16.960 -6.426 1.00 47.31 175 ASN A C 1
ATOM 1302 O O . ASN A 1 175 ? -44.625 16.110 -6.858 1.00 47.31 175 ASN A O 1
ATOM 1306 N N . ARG A 1 176 ? -46.681 16.681 -6.163 1.00 47.84 176 ARG A N 1
ATOM 1307 C CA . ARG A 1 176 ? -47.255 15.321 -6.103 1.00 47.84 176 ARG A CA 1
ATOM 1308 C C . ARG A 1 176 ? -47.381 14.580 -7.445 1.00 47.84 176 ARG A C 1
ATOM 1310 O O . ARG A 1 176 ? -47.804 13.432 -7.431 1.00 47.84 176 ARG A O 1
ATOM 1317 N N . ASN A 1 177 ? -46.994 15.187 -8.568 1.00 52.31 177 ASN A N 1
ATOM 1318 C CA . ASN A 1 177 ? -47.186 14.632 -9.913 1.00 52.31 177 ASN A CA 1
ATOM 1319 C C . ASN A 1 177 ? -45.891 14.646 -10.738 1.00 52.31 177 ASN A C 1
ATOM 1321 O O . ASN A 1 177 ? -45.796 15.350 -11.741 1.00 52.31 177 ASN A O 1
ATOM 1325 N N . MET A 1 178 ? -44.888 13.874 -10.327 1.00 41.78 178 MET A N 1
ATOM 1326 C CA . MET A 1 178 ? -43.750 13.563 -11.192 1.00 41.78 178 MET A CA 1
ATOM 1327 C C . MET A 1 178 ? -43.408 12.088 -11.013 1.00 41.78 178 MET A C 1
ATOM 1329 O O . MET A 1 178 ? -43.189 11.641 -9.886 1.00 41.78 178 MET A O 1
ATOM 1333 N N . GLU A 1 179 ? -43.432 11.331 -12.114 1.00 42.94 179 GLU A N 1
ATOM 1334 C CA . GLU A 1 179 ? -42.908 9.966 -12.174 1.00 42.94 179 GLU A CA 1
ATOM 1335 C C . GLU A 1 179 ? -41.549 9.913 -11.477 1.00 42.94 179 GLU A C 1
ATOM 1337 O O . GLU A 1 179 ? -40.749 10.843 -11.591 1.00 42.94 179 GLU A O 1
ATOM 1342 N N . GLN A 1 180 ? -41.335 8.851 -10.698 1.00 46.53 180 GLN A N 1
ATOM 1343 C CA . GLN A 1 180 ? -40.180 8.662 -9.829 1.00 46.53 180 GLN A CA 1
ATOM 1344 C C . GLN A 1 180 ? -38.877 8.677 -10.639 1.00 46.53 180 GLN A C 1
ATOM 1346 O O . GLN A 1 180 ? -38.340 7.639 -11.017 1.00 46.53 180 GLN A O 1
ATOM 1351 N N . VAL A 1 181 ? -38.335 9.868 -10.880 1.00 48.19 181 VAL A N 1
ATOM 1352 C CA . VAL A 1 181 ? -36.940 10.034 -11.265 1.00 48.19 181 VAL A CA 1
ATOM 1353 C C . VAL A 1 181 ? -36.140 9.596 -10.045 1.00 48.19 181 VAL A C 1
ATOM 1355 O O . VAL A 1 181 ? -36.140 10.286 -9.023 1.00 48.19 181 VAL A O 1
ATOM 1358 N N . GLN A 1 182 ? -35.523 8.415 -10.133 1.00 51.00 182 GLN A N 1
ATOM 1359 C CA . GLN A 1 182 ? -34.564 7.929 -9.143 1.00 51.00 182 GLN A CA 1
ATOM 1360 C C . GLN A 1 182 ? -33.605 9.085 -8.817 1.00 51.00 182 GLN A C 1
ATOM 1362 O O . GLN A 1 182 ? -33.017 9.657 -9.743 1.00 51.00 182 GLN A O 1
ATOM 1367 N N . PRO A 1 183 ? -33.491 9.511 -7.548 1.00 59.66 183 PRO A N 1
ATOM 1368 C CA . PRO A 1 183 ? -32.665 10.657 -7.214 1.00 59.66 183 PRO A CA 1
ATOM 1369 C C . PRO A 1 183 ? -31.223 10.347 -7.617 1.00 59.66 183 PRO A C 1
ATOM 1371 O O . PRO A 1 183 ? -30.642 9.383 -7.129 1.00 59.66 183 PRO A O 1
ATOM 1374 N N . ILE A 1 184 ? -30.651 11.161 -8.513 1.00 69.88 184 ILE A N 1
ATOM 1375 C CA . ILE A 1 184 ? -29.241 11.060 -8.906 1.00 69.88 184 ILE A CA 1
ATOM 1376 C C . ILE A 1 184 ? -28.408 11.100 -7.626 1.00 69.88 184 ILE A C 1
ATOM 1378 O O . ILE A 1 184 ? -28.382 12.118 -6.921 1.00 69.88 184 ILE A O 1
ATOM 1382 N N . GLN A 1 185 ? -27.759 9.981 -7.309 1.00 69.62 185 GLN A N 1
ATOM 1383 C CA . GLN A 1 185 ? -26.995 9.850 -6.083 1.00 69.62 185 GLN A CA 1
ATOM 1384 C C . GLN A 1 185 ? -25.781 10.778 -6.161 1.00 69.62 185 GLN A C 1
ATOM 1386 O O . GLN A 1 185 ? -24.934 10.672 -7.048 1.00 69.62 185 GLN A O 1
ATOM 1391 N N . ARG A 1 186 ? -25.723 11.760 -5.259 1.00 85.75 186 ARG A N 1
ATOM 1392 C CA . ARG A 1 186 ? -24.612 12.714 -5.208 1.00 85.75 186 ARG A CA 1
ATOM 1393 C C . ARG A 1 186 ? -23.425 12.078 -4.492 1.00 85.75 186 ARG A C 1
ATOM 1395 O O . ARG A 1 186 ? -23.600 11.349 -3.522 1.00 85.75 186 ARG A O 1
ATOM 1402 N N . SER A 1 187 ? -22.216 12.405 -4.945 1.00 91.31 187 SER A N 1
ATOM 1403 C CA . SER A 1 187 ? -20.990 11.981 -4.268 1.00 91.31 187 SER A CA 1
ATOM 1404 C C . SER A 1 187 ? -20.958 12.495 -2.827 1.00 91.31 187 SER A C 1
ATOM 1406 O O . SER A 1 187 ? -21.176 13.681 -2.580 1.00 91.31 187 SER A O 1
ATOM 1408 N N . GLU A 1 188 ? -20.646 11.597 -1.896 1.00 94.44 188 GLU A N 1
ATOM 1409 C CA . GLU A 1 188 ? -20.494 11.892 -0.465 1.00 94.44 188 GLU A CA 1
ATOM 1410 C C . GLU A 1 188 ? -19.036 12.213 -0.066 1.00 94.44 188 GLU A C 1
ATOM 1412 O O . GLU A 1 188 ? -18.774 12.527 1.087 1.00 94.44 188 GLU A O 1
ATOM 1417 N N . LEU A 1 189 ? -18.075 12.171 -1.004 1.00 95.62 189 LEU A N 1
ATOM 1418 C CA . LEU A 1 189 ? -16.646 12.366 -0.702 1.00 95.62 189 LEU A CA 1
ATOM 1419 C C . LEU A 1 189 ? -16.360 13.793 -0.219 1.00 95.62 189 LEU A C 1
ATOM 1421 O O . LEU A 1 189 ? -16.651 14.734 -0.955 1.00 95.62 189 LEU A O 1
ATOM 1425 N N . SER A 1 190 ? -15.787 13.976 0.966 1.00 93.06 190 SER A N 1
ATOM 1426 C CA . SER A 1 190 ? -15.562 15.299 1.569 1.00 93.06 190 SER A CA 1
ATOM 1427 C C . SER A 1 190 ? -14.139 15.832 1.395 1.00 93.06 190 SER A C 1
ATOM 1429 O O . SER A 1 190 ? -13.917 17.020 1.618 1.00 93.06 190 SER A O 1
ATOM 1431 N N . GLN A 1 191 ? -13.177 15.007 0.978 1.00 94.31 191 GLN A N 1
ATOM 1432 C CA . GLN A 1 191 ? -11.761 15.374 0.963 1.00 94.31 191 GLN A CA 1
ATOM 1433 C C . GLN A 1 191 ? -10.943 14.671 -0.132 1.00 94.31 191 GLN A C 1
ATOM 1435 O O . GLN A 1 191 ? -11.370 13.676 -0.717 1.00 94.31 191 GLN A O 1
ATOM 1440 N N . PHE A 1 192 ? -9.752 15.207 -0.401 1.00 92.31 192 PHE A N 1
ATOM 1441 C CA . PHE A 1 192 ? -8.737 14.627 -1.284 1.00 92.31 192 PHE A CA 1
ATOM 1442 C C . PHE A 1 192 ? -7.321 14.999 -0.782 1.00 92.31 192 PHE A C 1
ATOM 1444 O O . PHE A 1 192 ? -7.172 16.115 -0.281 1.00 92.31 192 PHE A O 1
ATOM 1451 N N . PRO A 1 193 ? -6.278 14.150 -0.916 1.00 95.00 193 PRO A N 1
ATOM 1452 C CA . PRO A 1 193 ? -6.286 12.787 -1.462 1.00 95.00 193 PRO A CA 1
ATOM 1453 C C . PRO A 1 193 ? -7.046 11.794 -0.583 1.00 95.00 193 PRO A C 1
ATOM 1455 O O . PRO A 1 193 ? -7.401 12.101 0.550 1.00 95.00 193 PRO A O 1
ATOM 1458 N N . VAL A 1 194 ? -7.319 10.609 -1.133 1.00 96.50 194 VAL A N 1
ATOM 1459 C CA . VAL A 1 194 ? -8.001 9.516 -0.416 1.00 96.50 194 VAL A CA 1
ATOM 1460 C C . VAL A 1 194 ? -7.093 8.321 -0.150 1.00 96.50 194 VAL A C 1
ATOM 1462 O O . VAL A 1 194 ? -7.398 7.524 0.724 1.00 96.50 194 VAL A O 1
ATOM 1465 N N . GLN A 1 195 ? -5.979 8.181 -0.873 1.00 96.62 195 GLN A N 1
ATOM 1466 C CA . GLN A 1 195 ? -5.025 7.096 -0.642 1.00 96.62 195 GLN A CA 1
ATOM 1467 C C . GLN A 1 195 ? -4.318 7.295 0.696 1.00 96.62 195 GLN A C 1
ATOM 1469 O O . GLN A 1 195 ? -3.730 8.352 0.932 1.00 96.62 195 GLN A O 1
ATOM 1474 N N . LEU A 1 196 ? -4.330 6.272 1.551 1.00 96.94 196 LEU A N 1
ATOM 1475 C CA . LEU A 1 196 ? -3.702 6.316 2.873 1.00 96.94 196 LEU A CA 1
ATOM 1476 C C . LEU A 1 196 ? -2.209 6.656 2.786 1.00 96.94 196 LEU A C 1
ATOM 1478 O O . LEU A 1 196 ? -1.689 7.416 3.606 1.00 96.94 196 LEU A O 1
ATOM 1482 N N . HIS A 1 197 ? -1.539 6.193 1.731 1.00 94.44 197 HIS A N 1
ATOM 1483 C CA . HIS A 1 197 ? -0.144 6.522 1.456 1.00 94.44 197 HIS A CA 1
ATOM 1484 C C . HIS A 1 197 ? 0.105 8.030 1.282 1.00 94.44 197 HIS A C 1
ATOM 1486 O O . HIS A 1 197 ? 1.110 8.551 1.758 1.00 94.44 197 HIS A O 1
ATOM 1492 N N . LEU A 1 198 ? -0.845 8.762 0.696 1.00 92.94 198 LEU A N 1
ATOM 1493 C CA . LEU A 1 198 ? -0.739 10.205 0.439 1.00 92.94 198 LEU A CA 1
ATOM 1494 C C . LEU A 1 198 ? -1.392 11.067 1.524 1.00 92.94 198 LEU A C 1
ATOM 1496 O O . LEU A 1 198 ? -1.139 12.268 1.599 1.00 92.94 198 LEU A O 1
ATOM 1500 N N . LEU A 1 199 ? -2.254 10.481 2.356 1.00 90.94 199 LEU A N 1
ATOM 1501 C CA . LEU A 1 199 ? -2.931 11.211 3.418 1.00 90.94 199 LEU A CA 1
ATOM 1502 C C . LEU A 1 199 ? -1.928 11.723 4.455 1.00 90.94 199 LEU A C 1
ATOM 1504 O O . LEU A 1 199 ? -1.100 10.968 4.969 1.00 90.94 199 LEU A O 1
ATOM 1508 N N . ASN A 1 200 ? -2.055 13.009 4.779 1.00 89.94 200 ASN A N 1
ATOM 1509 C CA . ASN A 1 200 ? -1.434 13.613 5.948 1.00 89.94 200 ASN A CA 1
ATOM 1510 C C . ASN A 1 200 ? -2.314 13.308 7.179 1.00 89.94 200 ASN A C 1
ATOM 1512 O O . ASN A 1 200 ? -3.452 13.790 7.211 1.00 89.94 200 ASN A O 1
ATOM 1516 N N . PRO A 1 201 ? -1.817 12.563 8.187 1.00 92.00 201 PRO A N 1
ATOM 1517 C CA . PRO A 1 201 ? -2.568 12.232 9.401 1.00 92.00 201 PRO A CA 1
ATOM 1518 C C . PRO A 1 201 ? -3.101 13.443 10.166 1.00 92.00 201 PRO A C 1
ATOM 1520 O O . PRO A 1 201 ? -4.138 13.345 10.810 1.00 92.00 201 PRO A O 1
ATOM 1523 N N . GLN A 1 202 ? -2.450 14.604 10.052 1.00 85.44 202 GLN A N 1
ATOM 1524 C CA . GLN A 1 202 ? -2.831 15.833 10.757 1.00 85.44 202 GLN A CA 1
ATOM 1525 C C . GLN A 1 202 ? -3.732 16.772 9.941 1.00 85.44 202 GLN A C 1
ATOM 1527 O O . GLN A 1 202 ? -3.972 17.920 10.341 1.00 85.44 202 GLN A O 1
ATOM 1532 N N . ALA A 1 203 ? -4.232 16.324 8.786 1.00 85.56 203 ALA A N 1
ATOM 1533 C CA . ALA A 1 203 ? -5.100 17.136 7.945 1.00 85.56 203 ALA A CA 1
ATOM 1534 C C . ALA A 1 203 ? -6.369 17.585 8.695 1.00 85.56 203 ALA A C 1
ATOM 1536 O O . ALA A 1 203 ? -6.990 16.824 9.435 1.00 85.56 203 ALA A O 1
ATOM 1537 N N . GLY A 1 204 ? -6.792 18.835 8.474 1.00 84.38 204 GLY A N 1
ATOM 1538 C CA . GLY A 1 204 ? -7.903 19.441 9.218 1.00 84.38 204 GLY A CA 1
AT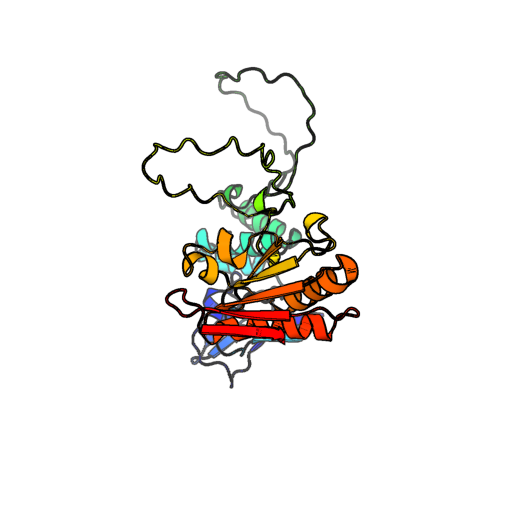OM 1539 C C . GLY A 1 204 ? -9.232 18.682 9.110 1.00 84.38 204 GLY A C 1
ATOM 1540 O O . GLY A 1 204 ? -9.974 18.637 10.083 1.00 84.38 204 GLY A O 1
ATOM 1541 N N . PHE A 1 205 ? -9.496 18.031 7.972 1.00 89.56 205 PHE A N 1
ATOM 1542 C CA . PHE A 1 205 ? -10.703 17.225 7.739 1.00 89.56 205 PHE A CA 1
ATOM 1543 C C . PHE A 1 205 ? -10.717 15.877 8.488 1.00 89.56 205 PHE A C 1
ATOM 1545 O O . PHE A 1 205 ? -11.729 15.181 8.471 1.00 89.56 205 PHE A O 1
ATOM 1552 N N . LEU A 1 206 ? -9.603 15.471 9.110 1.00 92.12 206 LEU A N 1
ATOM 1553 C CA . LEU A 1 206 ? -9.534 14.278 9.964 1.00 92.12 206 LEU A CA 1
ATOM 1554 C C . LEU A 1 206 ? -9.826 14.606 11.431 1.00 92.12 206 LEU A C 1
ATOM 1556 O O . LEU A 1 206 ? -10.009 13.695 12.233 1.00 92.12 206 LEU A O 1
ATOM 1560 N N . ARG A 1 207 ? -9.880 15.893 11.799 1.00 93.44 207 ARG A N 1
ATOM 1561 C CA . ARG A 1 207 ? -10.054 16.289 13.196 1.00 93.44 207 ARG A CA 1
ATOM 1562 C C . ARG A 1 207 ? -11.437 15.918 13.716 1.00 93.44 207 ARG A C 1
ATOM 1564 O O . ARG A 1 207 ? -12.417 16.487 13.243 1.00 93.44 207 ARG A O 1
ATOM 1571 N N . GLY A 1 208 ? -11.507 15.007 14.689 1.00 92.06 208 GLY A N 1
ATOM 1572 C CA . GLY A 1 208 ? -12.791 14.514 15.213 1.00 92.06 208 GLY A CA 1
ATOM 1573 C C . GLY A 1 208 ? -13.649 13.832 14.146 1.00 92.06 208 GLY A C 1
ATOM 1574 O O . GLY A 1 208 ? -14.871 13.916 14.187 1.00 92.06 208 GLY A O 1
ATOM 1575 N N . ALA A 1 209 ? -13.024 13.255 13.117 1.00 95.81 209 ALA A N 1
ATOM 1576 C CA . ALA A 1 209 ? -13.757 12.622 12.031 1.00 95.81 209 ALA A CA 1
ATOM 1577 C C . ALA A 1 209 ? -14.128 11.176 12.377 1.00 95.81 209 ALA A C 1
ATOM 1579 O O . ALA A 1 209 ? -13.369 10.458 13.027 1.00 95.81 209 ALA A O 1
ATOM 1580 N N . ASP A 1 210 ? -15.247 10.713 11.828 1.00 98.25 210 ASP A N 1
ATOM 1581 C CA . ASP A 1 210 ? -15.438 9.291 11.574 1.00 98.25 210 ASP A CA 1
ATOM 1582 C C . ASP A 1 210 ? -14.595 8.896 10.356 1.00 98.25 210 ASP A C 1
ATOM 1584 O O . ASP A 1 210 ? -14.814 9.416 9.257 1.00 98.25 210 ASP A O 1
ATOM 1588 N N . LEU A 1 211 ? -13.652 7.972 10.522 1.00 98.44 211 LEU A N 1
ATOM 1589 C CA . LEU A 1 211 ? -12.790 7.507 9.437 1.00 98.44 211 LEU A CA 1
ATOM 1590 C C . LEU A 1 211 ? -13.337 6.209 8.829 1.00 98.44 211 LEU A C 1
ATOM 1592 O O . LEU A 1 211 ? -13.622 5.243 9.537 1.00 98.44 211 LEU A O 1
ATOM 1596 N N . LEU A 1 212 ? -13.459 6.171 7.504 1.00 98.75 212 LEU A N 1
ATOM 1597 C CA . LEU A 1 212 ? -13.667 4.961 6.716 1.00 98.75 212 LEU A CA 1
ATOM 1598 C C . LEU A 1 212 ? -12.333 4.552 6.089 1.00 98.75 212 LEU A C 1
ATOM 1600 O O . LEU A 1 212 ? -11.865 5.207 5.162 1.00 98.75 212 LEU A O 1
ATOM 1604 N N . LEU A 1 213 ? -11.753 3.459 6.573 1.00 98.62 213 LEU A N 1
ATOM 1605 C CA . LEU A 1 213 ? -10.625 2.770 5.962 1.00 98.62 213 LEU A CA 1
ATOM 1606 C C . LEU A 1 213 ? -11.158 1.667 5.039 1.00 98.62 213 LEU A C 1
ATOM 1608 O O . LEU A 1 213 ? -11.612 0.624 5.509 1.00 98.62 213 LEU A O 1
ATOM 1612 N N . ALA A 1 214 ? -11.144 1.899 3.731 1.00 98.56 214 ALA A N 1
ATOM 1613 C CA . ALA A 1 214 ? -11.728 1.000 2.742 1.00 98.56 214 ALA A CA 1
ATOM 1614 C C . ALA A 1 214 ? -10.657 0.319 1.882 1.00 98.56 214 ALA A C 1
ATOM 1616 O O . ALA A 1 214 ? -9.750 0.972 1.374 1.00 98.56 214 ALA A O 1
ATOM 1617 N N . ALA A 1 215 ? -10.792 -0.988 1.658 1.00 98.31 215 ALA A N 1
ATOM 1618 C CA . ALA A 1 215 ? -9.999 -1.670 0.642 1.00 98.31 215 ALA A CA 1
ATOM 1619 C C . ALA A 1 215 ? -10.397 -1.180 -0.761 1.00 98.31 215 ALA A C 1
ATOM 1621 O O . ALA A 1 215 ? -11.589 -1.043 -1.039 1.00 98.31 215 ALA A O 1
ATOM 1622 N N . ASP A 1 216 ? -9.430 -0.964 -1.655 1.00 97.25 216 ASP A N 1
ATOM 1623 C CA . ASP A 1 216 ? -9.644 -0.311 -2.961 1.00 97.25 216 ASP A CA 1
ATOM 1624 C C . ASP A 1 216 ? -10.805 -0.897 -3.778 1.00 97.25 216 ASP A C 1
ATOM 1626 O O . ASP A 1 216 ? -11.635 -0.176 -4.332 1.00 97.25 216 ASP A O 1
ATOM 1630 N N . CYS A 1 217 ? -10.908 -2.224 -3.819 1.00 96.44 217 CYS A N 1
ATOM 1631 C CA . CYS A 1 217 ? -11.933 -2.930 -4.583 1.00 96.44 217 CYS A CA 1
ATOM 1632 C C . CYS A 1 217 ? -13.355 -2.786 -4.013 1.00 96.44 217 CYS A C 1
ATOM 1634 O O . CYS A 1 217 ? -14.317 -3.005 -4.749 1.00 96.44 217 CYS A O 1
ATOM 1636 N N . THR A 1 218 ? -13.527 -2.376 -2.752 1.00 97.62 218 THR A N 1
ATOM 1637 C CA . THR A 1 218 ? -14.855 -2.276 -2.111 1.00 97.62 218 THR A CA 1
ATOM 1638 C C . THR A 1 218 ? -15.746 -1.225 -2.770 1.00 97.62 218 THR A C 1
ATOM 1640 O O . THR A 1 218 ? -16.950 -1.445 -2.914 1.00 97.62 218 THR A O 1
ATOM 1643 N N . ALA A 1 219 ? -15.161 -0.119 -3.240 1.00 95.94 219 ALA A N 1
ATOM 1644 C CA . ALA A 1 219 ? -15.888 0.938 -3.940 1.00 95.94 219 ALA A CA 1
ATOM 1645 C C . ALA A 1 219 ? -16.387 0.504 -5.324 1.00 95.94 219 ALA A C 1
ATOM 1647 O O . ALA A 1 219 ? -17.423 0.981 -5.777 1.00 95.94 219 ALA A O 1
ATOM 1648 N N . PHE A 1 220 ? -15.677 -0.421 -5.973 1.00 96.56 220 PHE A N 1
ATOM 1649 C CA . PHE A 1 220 ? -16.052 -0.951 -7.284 1.00 96.56 220 PHE A CA 1
ATOM 1650 C C . PHE A 1 220 ? -16.979 -2.165 -7.186 1.00 96.56 220 PHE A C 1
ATOM 1652 O O . PHE A 1 220 ? -17.782 -2.390 -8.086 1.00 96.56 220 PHE A O 1
ATOM 1659 N N . ALA A 1 221 ? -16.896 -2.929 -6.095 1.00 96.50 221 ALA A N 1
ATOM 1660 C CA . ALA A 1 221 ? -17.794 -4.050 -5.840 1.00 96.50 221 ALA A CA 1
ATOM 1661 C C . ALA A 1 221 ? -19.187 -3.586 -5.377 1.00 96.50 221 ALA A C 1
ATOM 1663 O O . ALA A 1 221 ? -20.191 -4.172 -5.767 1.00 96.50 221 ALA A O 1
ATOM 1664 N N . SER A 1 222 ? -19.273 -2.526 -4.565 1.00 94.88 222 SER A N 1
ATOM 1665 C CA . SER A 1 222 ? -20.550 -1.995 -4.071 1.00 94.88 222 SER A CA 1
ATOM 1666 C C . SER A 1 222 ? -20.984 -0.753 -4.853 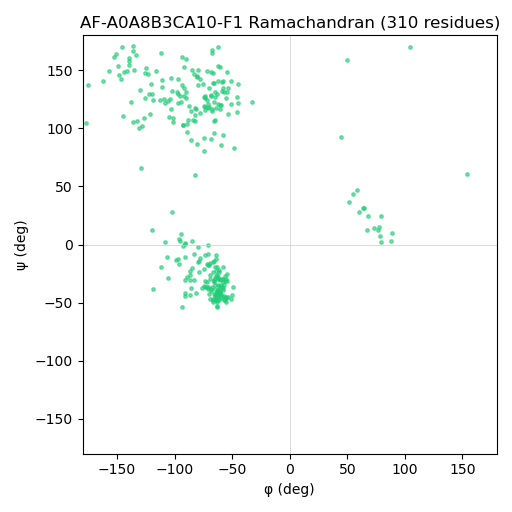1.00 94.88 222 SER A C 1
ATOM 1668 O O . SER A 1 222 ? -20.520 0.348 -4.562 1.00 94.88 222 SER A O 1
ATOM 1670 N N . GLY A 1 223 ? -21.976 -0.893 -5.739 1.00 89.56 223 GLY A N 1
ATOM 1671 C CA . GLY A 1 223 ? -22.502 0.224 -6.545 1.00 89.56 223 GLY A CA 1
ATOM 1672 C C . GLY A 1 223 ? -22.978 1.445 -5.738 1.00 89.56 223 GLY A C 1
ATOM 1673 O O . GLY A 1 223 ? -22.845 2.576 -6.185 1.00 89.56 223 GLY A O 1
ATOM 1674 N N . GLU A 1 224 ? -23.444 1.237 -4.505 1.00 90.62 224 GLU A N 1
ATOM 1675 C CA . GLU A 1 224 ? -23.955 2.286 -3.607 1.00 90.62 224 GLU A CA 1
ATOM 1676 C C . GLU A 1 224 ? -22.932 2.693 -2.520 1.00 90.62 224 GLU A C 1
ATOM 1678 O O . GLU A 1 224 ? -23.305 3.092 -1.413 1.00 90.62 224 GLU A O 1
ATOM 1683 N N . PHE A 1 225 ? -21.625 2.562 -2.792 1.00 96.31 225 PHE A N 1
ATOM 1684 C CA . PHE A 1 225 ? -20.546 2.779 -1.811 1.00 96.31 225 PHE A CA 1
ATOM 1685 C C . PHE A 1 225 ? -20.646 4.121 -1.072 1.00 96.31 225 PHE A C 1
ATOM 1687 O O . PHE A 1 225 ? -20.557 4.174 0.158 1.00 96.31 225 PHE A O 1
ATOM 1694 N N . HIS A 1 226 ? -20.869 5.209 -1.818 1.00 96.06 226 HIS A N 1
ATOM 1695 C CA . HIS A 1 226 ? -20.899 6.554 -1.250 1.00 96.06 226 HIS A CA 1
ATOM 1696 C C . HIS A 1 226 ? -22.039 6.712 -0.237 1.00 96.06 226 HIS A C 1
ATOM 1698 O O . HIS A 1 226 ? -21.813 7.168 0.883 1.00 96.06 226 HIS A O 1
ATOM 1704 N N . GLY A 1 227 ? -23.254 6.305 -0.612 1.00 94.50 227 GLY A N 1
ATOM 1705 C CA . GLY A 1 227 ? -24.425 6.422 0.253 1.00 94.50 227 GLY A CA 1
ATOM 1706 C C . GLY A 1 227 ? -24.417 5.451 1.432 1.00 94.50 227 GLY A C 1
ATOM 1707 O O . GLY A 1 227 ? -24.856 5.830 2.517 1.00 94.50 227 GLY A O 1
ATOM 1708 N N . ARG A 1 228 ? -23.924 4.220 1.232 1.00 94.00 228 ARG A N 1
ATOM 1709 C CA . ARG A 1 228 ? -23.951 3.154 2.249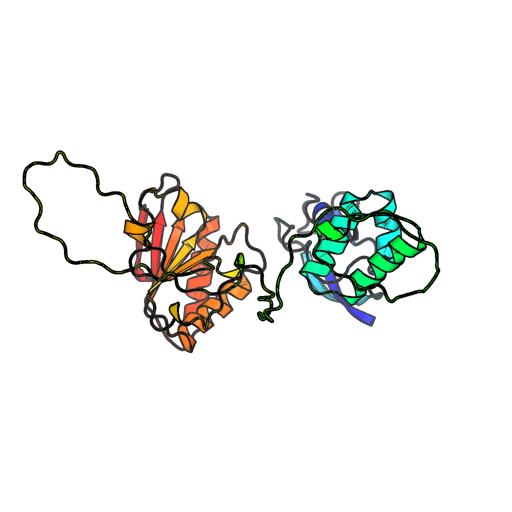 1.00 94.00 228 ARG A CA 1
ATOM 1710 C C . ARG A 1 228 ? -22.833 3.263 3.277 1.00 94.00 228 ARG A C 1
ATOM 1712 O O . ARG A 1 228 ? -23.088 3.020 4.452 1.00 94.00 228 ARG A O 1
ATOM 1719 N N . PHE A 1 229 ? -21.616 3.592 2.846 1.00 97.25 229 PHE A N 1
ATOM 1720 C CA . PHE A 1 229 ? -20.429 3.476 3.699 1.00 97.25 229 PHE A CA 1
ATOM 1721 C C . PHE A 1 229 ? -19.720 4.810 3.933 1.00 97.25 229 PHE A C 1
ATOM 1723 O O . PHE A 1 229 ? -19.259 5.056 5.045 1.00 97.25 229 PHE A O 1
ATOM 1730 N N . LEU A 1 230 ? -19.647 5.681 2.921 1.00 97.75 230 LEU A N 1
ATOM 1731 C CA . LEU A 1 230 ? -18.849 6.911 3.003 1.00 97.75 230 LEU A CA 1
ATOM 1732 C C . LEU A 1 230 ? -19.588 8.104 3.622 1.00 97.75 230 LEU A C 1
ATOM 1734 O O . LEU A 1 230 ? -18.949 9.010 4.150 1.00 97.75 230 LEU A O 1
ATOM 1738 N N . ARG A 1 231 ? -20.921 8.153 3.538 1.00 95.56 231 ARG A N 1
ATOM 1739 C CA . ARG A 1 231 ? -21.706 9.310 3.993 1.00 95.56 231 ARG A CA 1
ATOM 1740 C C . ARG A 1 231 ? -21.333 9.731 5.419 1.00 95.56 231 ARG A C 1
ATOM 1742 O O . ARG A 1 231 ? -21.526 8.978 6.369 1.00 95.56 231 ARG A O 1
ATOM 1749 N N . GLY A 1 232 ? -20.882 10.980 5.551 1.00 94.88 232 GLY A N 1
ATOM 1750 C CA . GLY A 1 232 ? -20.514 11.587 6.833 1.00 94.88 232 GLY A CA 1
ATOM 1751 C C . GLY A 1 232 ? -19.143 11.173 7.373 1.00 94.88 232 GLY A C 1
ATOM 1752 O O . GLY A 1 232 ? -18.824 11.549 8.495 1.00 94.88 232 GLY A O 1
ATOM 1753 N N . LYS A 1 233 ? -18.343 10.429 6.600 1.00 97.50 233 LYS A N 1
ATOM 1754 C CA . LYS A 1 233 ? -17.019 9.946 6.999 1.00 97.50 233 LYS A CA 1
ATOM 1755 C C . LYS A 1 233 ? -15.923 10.540 6.123 1.00 97.50 233 LYS A C 1
ATOM 1757 O O . LYS A 1 233 ? -16.132 10.799 4.937 1.00 97.50 233 LYS A O 1
ATOM 1762 N N . SER A 1 234 ? -14.743 10.710 6.705 1.00 97.81 234 SER A N 1
ATOM 1763 C CA . SER A 1 234 ? -13.512 10.910 5.942 1.00 97.81 234 SER A CA 1
ATOM 1764 C C . SER A 1 234 ? -13.045 9.558 5.398 1.00 97.81 234 SER A C 1
ATOM 1766 O O . SER A 1 234 ? -13.198 8.533 6.053 1.00 97.81 234 SER A O 1
ATOM 1768 N N . LEU A 1 235 ? -12.509 9.541 4.182 1.00 98.44 235 LEU A N 1
ATOM 1769 C CA . LEU A 1 235 ? -12.067 8.331 3.471 1.00 98.44 235 LEU A CA 1
ATOM 1770 C C . LEU A 1 235 ? -10.544 8.146 3.499 1.00 98.44 235 LEU A C 1
ATOM 1772 O O . LEU A 1 235 ? -9.800 9.039 3.101 1.00 98.44 235 LEU A O 1
ATOM 1776 N N . ALA A 1 236 ? -10.101 6.946 3.839 1.00 98.19 236 ALA A N 1
ATOM 1777 C CA . ALA A 1 236 ? -8.778 6.436 3.525 1.00 98.19 236 ALA A CA 1
ATOM 1778 C C . ALA A 1 236 ? -8.932 5.136 2.726 1.00 98.19 236 ALA A C 1
ATOM 1780 O O . ALA A 1 236 ? -9.670 4.247 3.145 1.00 98.19 236 ALA A O 1
ATOM 1781 N N . ILE A 1 237 ? -8.254 5.018 1.585 1.00 98.44 237 ILE A N 1
ATOM 1782 C CA . ILE A 1 237 ? -8.183 3.775 0.808 1.00 98.44 237 ILE A CA 1
ATOM 1783 C C . ILE A 1 237 ? -6.777 3.187 0.858 1.00 98.44 237 ILE A C 1
ATOM 1785 O O . ILE A 1 237 ? -5.797 3.939 0.852 1.00 98.44 237 ILE A O 1
ATOM 1789 N N . ALA A 1 238 ? -6.694 1.864 0.944 1.00 97.69 238 ALA A N 1
ATOM 1790 C CA . ALA A 1 238 ? -5.441 1.119 0.924 1.00 97.69 238 ALA A CA 1
ATOM 1791 C C . ALA A 1 238 ? -5.683 -0.327 0.480 1.00 97.69 238 ALA A C 1
ATOM 1793 O O . ALA A 1 238 ? -6.715 -0.928 0.799 1.00 97.69 238 ALA A O 1
ATOM 1794 N N . CYS A 1 239 ? -4.695 -0.932 -0.171 1.00 96.62 239 CYS A N 1
ATOM 1795 C CA . CYS A 1 239 ? -4.733 -2.338 -0.545 1.00 96.62 239 CYS A CA 1
ATOM 1796 C C . CYS A 1 239 ? -3.454 -3.034 -0.071 1.00 96.62 239 CYS A C 1
ATOM 1798 O O . CYS A 1 239 ? -2.445 -2.968 -0.760 1.00 96.62 239 CYS A O 1
ATOM 1800 N N . PRO A 1 240 ? -3.473 -3.803 1.032 1.00 89.88 240 PRO A N 1
ATOM 1801 C CA . PRO A 1 240 ? -2.258 -4.427 1.574 1.00 89.88 240 PRO A CA 1
ATO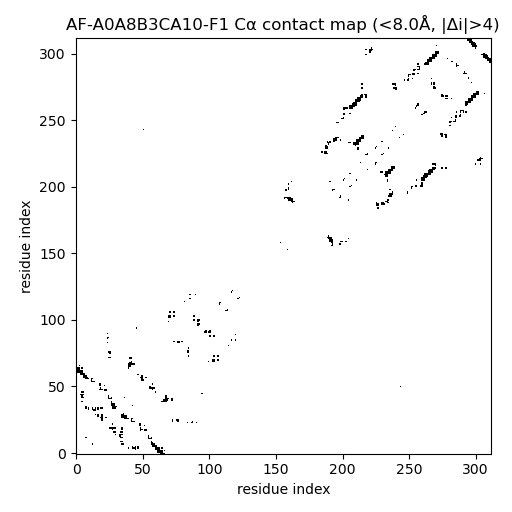M 1802 C C . PRO A 1 240 ? -1.612 -5.466 0.638 1.00 89.88 240 PRO A C 1
ATOM 1804 O O . PRO A 1 240 ? -0.535 -5.966 0.929 1.00 89.88 240 PRO A O 1
ATOM 1807 N N . LYS A 1 241 ? -2.285 -5.843 -0.458 1.00 91.44 241 LYS A N 1
ATOM 1808 C CA . LYS A 1 241 ? -1.723 -6.712 -1.500 1.00 91.44 241 LYS A CA 1
ATOM 1809 C C . LYS A 1 241 ? -0.945 -5.938 -2.569 1.00 91.44 241 LYS A C 1
ATOM 1811 O O . LYS A 1 241 ? -0.085 -6.527 -3.211 1.00 91.44 241 LYS A O 1
ATOM 1816 N N . LEU A 1 242 ? -1.335 -4.694 -2.833 1.00 92.19 242 LEU A N 1
ATOM 1817 C CA . LEU A 1 242 ? -0.779 -3.871 -3.911 1.00 92.19 242 LEU A CA 1
ATOM 1818 C C . LEU A 1 242 ? 0.154 -2.789 -3.372 1.00 92.19 242 LEU A C 1
ATOM 1820 O O . LEU A 1 242 ? 1.086 -2.387 -4.058 1.00 92.19 242 LEU A O 1
ATOM 1824 N N . ASP A 1 243 ? -0.097 -2.339 -2.151 1.00 91.44 243 ASP A N 1
ATOM 1825 C CA . ASP A 1 243 ? 0.689 -1.323 -1.486 1.00 91.44 243 ASP A CA 1
ATOM 1826 C C . ASP A 1 243 ? 1.966 -1.938 -0.911 1.00 91.44 243 ASP A C 1
ATOM 1828 O O . ASP A 1 243 ? 1.943 -3.004 -0.293 1.00 91.44 243 ASP A O 1
ATOM 1832 N N . SER A 1 244 ? 3.077 -1.228 -1.071 1.00 88.19 244 SER A N 1
ATOM 1833 C CA . SER A 1 244 ? 4.344 -1.508 -0.400 1.00 88.19 244 SER A CA 1
ATOM 1834 C C . SER A 1 244 ? 4.472 -0.686 0.890 1.00 88.19 244 SER A C 1
ATOM 1836 O O . SER A 1 244 ? 3.781 0.318 1.076 1.00 88.19 244 SER A O 1
ATOM 183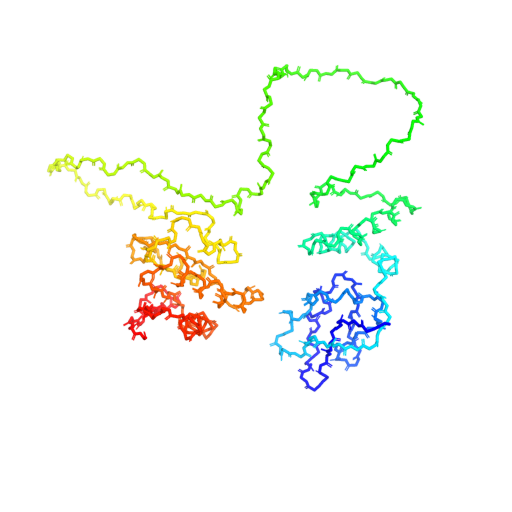8 N N . ASN A 1 245 ? 5.364 -1.111 1.793 1.00 87.12 245 ASN A N 1
ATOM 1839 C CA . ASN A 1 245 ? 5.663 -0.425 3.060 1.00 87.12 245 ASN A CA 1
ATOM 1840 C C . ASN A 1 245 ? 4.422 -0.173 3.937 1.00 87.12 245 ASN A C 1
ATOM 1842 O O . ASN A 1 245 ? 4.237 0.913 4.487 1.00 87.12 245 ASN A O 1
ATOM 1846 N N . THR A 1 246 ? 3.540 -1.17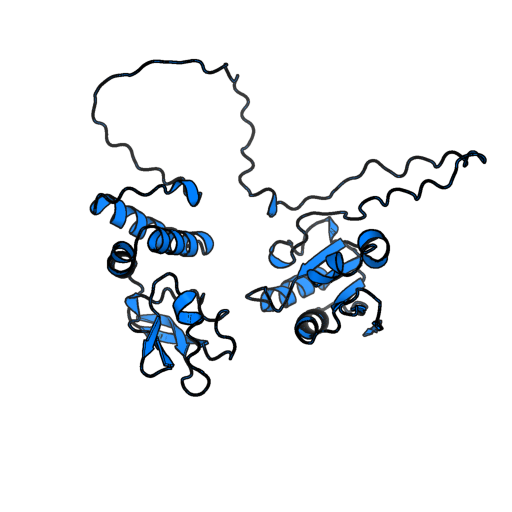1 4.054 1.00 85.81 246 THR A N 1
ATOM 1847 C CA . THR A 1 246 ? 2.267 -1.052 4.790 1.00 85.81 246 THR A CA 1
ATOM 1848 C C . THR A 1 246 ? 2.435 -0.801 6.292 1.00 85.81 246 THR A C 1
ATOM 1850 O O . THR A 1 246 ? 1.476 -0.416 6.957 1.00 85.81 246 THR A O 1
ATOM 1853 N N . GLU A 1 247 ? 3.641 -0.961 6.835 1.00 88.44 247 GLU A N 1
ATOM 1854 C CA . GLU A 1 247 ? 3.996 -0.617 8.214 1.00 88.44 247 GLU A CA 1
ATOM 1855 C C . GLU A 1 247 ? 3.719 0.865 8.498 1.00 88.44 247 GLU A C 1
ATOM 1857 O O . GLU A 1 247 ? 3.156 1.192 9.542 1.00 88.44 247 GLU A O 1
ATOM 1862 N N . VAL A 1 248 ? 3.972 1.747 7.519 1.00 93.06 248 VAL A N 1
ATOM 1863 C CA . VAL A 1 248 ? 3.699 3.191 7.640 1.00 93.06 248 VAL A CA 1
ATOM 1864 C C . VAL A 1 248 ? 2.210 3.483 7.851 1.00 93.06 248 VAL A C 1
ATOM 1866 O O . VAL A 1 248 ? 1.834 4.544 8.348 1.00 93.06 248 VAL A O 1
ATOM 1869 N N . TYR A 1 249 ? 1.325 2.558 7.470 1.00 97.31 249 TYR A N 1
ATOM 1870 C CA . TYR A 1 249 ? -0.115 2.721 7.663 1.00 97.31 249 TYR A CA 1
ATOM 1871 C C . TYR A 1 249 ? -0.513 2.556 9.119 1.00 97.31 249 TYR A C 1
ATOM 1873 O O . TYR A 1 249 ? -1.457 3.217 9.549 1.00 97.31 249 TYR A O 1
ATOM 1881 N N . VAL A 1 250 ? 0.206 1.720 9.871 1.00 97.81 250 VAL A N 1
ATOM 1882 C CA . VAL A 1 250 ? 0.001 1.595 11.314 1.00 97.81 250 VAL A CA 1
ATOM 1883 C C . VAL A 1 250 ? 0.328 2.933 11.967 1.00 97.81 250 VAL A C 1
ATOM 1885 O O . VAL A 1 250 ? -0.557 3.516 12.583 1.00 97.81 250 VAL A O 1
ATOM 1888 N N . ASP A 1 251 ? 1.518 3.482 11.710 1.00 96.81 251 ASP A N 1
ATOM 1889 C CA . ASP A 1 251 ? 1.960 4.764 12.278 1.00 96.81 251 ASP A CA 1
ATOM 1890 C C . ASP A 1 251 ? 1.008 5.914 11.931 1.00 96.81 251 ASP A C 1
ATOM 1892 O O . ASP A 1 251 ? 0.595 6.684 12.801 1.00 96.81 251 ASP A O 1
ATOM 1896 N N . LYS A 1 252 ? 0.587 6.004 10.663 1.00 97.62 252 LYS A N 1
ATOM 1897 C CA . LYS A 1 252 ? -0.367 7.029 10.222 1.00 97.62 252 LYS A CA 1
ATOM 1898 C C . LYS A 1 252 ? -1.711 6.911 10.924 1.00 97.62 252 LYS A C 1
ATOM 1900 O O . LYS A 1 252 ? -2.279 7.928 11.310 1.00 97.62 252 LYS A O 1
ATOM 1905 N N . LEU A 1 253 ? -2.251 5.701 11.052 1.00 98.31 253 LEU A N 1
ATOM 1906 C CA . LEU A 1 253 ? -3.526 5.497 11.734 1.00 98.31 253 LEU A CA 1
ATOM 1907 C C . LEU A 1 253 ? -3.395 5.782 13.233 1.00 98.31 253 LEU A C 1
ATOM 1909 O O . LEU A 1 253 ? -4.281 6.433 13.779 1.00 98.31 253 LEU A O 1
ATOM 1913 N N . THR A 1 254 ? -2.291 5.387 13.871 1.00 98.44 254 THR A N 1
ATOM 1914 C CA . THR A 1 254 ? -1.974 5.744 15.263 1.00 98.44 254 THR A CA 1
ATOM 1915 C C . THR A 1 254 ? -1.969 7.265 15.437 1.00 98.44 254 THR A C 1
ATOM 1917 O O . THR A 1 254 ? -2.658 7.800 16.304 1.00 98.44 254 THR A O 1
ATOM 1920 N N . GLU A 1 255 ? -1.304 7.997 14.541 1.00 97.50 255 GLU A N 1
ATOM 1921 C CA . GLU A 1 255 ? -1.279 9.462 14.573 1.00 97.50 255 GLU A CA 1
ATOM 1922 C C . GLU A 1 255 ? -2.666 10.086 14.317 1.00 97.50 255 GLU A C 1
ATOM 1924 O O . GLU A 1 255 ? -3.044 11.065 14.968 1.00 97.50 255 GLU A O 1
ATOM 1929 N N . MET A 1 256 ? -3.471 9.517 13.414 1.00 98.12 256 MET A N 1
ATOM 1930 C CA . MET A 1 256 ? -4.861 9.953 13.216 1.00 98.12 256 MET A CA 1
ATOM 1931 C C . MET A 1 256 ? -5.703 9.747 14.484 1.00 98.12 256 MET A C 1
ATOM 1933 O O . MET A 1 256 ? -6.534 10.598 14.823 1.00 98.12 256 MET A O 1
ATOM 1937 N N . ILE A 1 257 ? -5.486 8.640 15.197 1.00 98.25 257 ILE A N 1
ATOM 1938 C CA . ILE A 1 257 ? -6.167 8.324 16.455 1.00 98.25 257 ILE A CA 1
ATOM 1939 C C . ILE A 1 257 ? -5.761 9.315 17.546 1.00 98.25 257 ILE A C 1
ATOM 1941 O O . ILE A 1 257 ? -6.645 9.903 18.168 1.00 98.25 257 ILE A O 1
ATOM 1945 N N . ASP A 1 258 ? -4.473 9.564 17.758 1.00 97.81 258 ASP A N 1
ATOM 1946 C CA . ASP A 1 258 ? -4.011 10.354 18.904 1.00 97.81 258 ASP A CA 1
ATOM 1947 C C . ASP A 1 258 ? -4.002 11.864 18.644 1.00 97.81 258 ASP A C 1
ATOM 1949 O O . ASP A 1 258 ? -4.464 12.653 19.479 1.00 97.81 258 ASP A O 1
ATOM 1953 N N . VAL A 1 259 ? -3.532 12.283 17.466 1.00 94.38 259 VAL A N 1
ATOM 1954 C CA . VAL A 1 259 ? -3.304 13.699 17.147 1.00 94.38 259 VAL A CA 1
ATOM 1955 C C . VAL A 1 259 ? -4.504 14.324 16.452 1.00 94.38 259 VAL A C 1
ATOM 1957 O O . VAL A 1 259 ? -5.023 15.342 16.921 1.00 94.38 259 VAL A O 1
ATOM 1960 N N . ALA A 1 260 ? -4.979 13.728 15.353 1.00 93.25 260 ALA A N 1
ATOM 1961 C CA . ALA A 1 260 ? -6.200 14.213 14.702 1.00 93.25 260 ALA A CA 1
ATOM 1962 C C . ALA A 1 260 ? -7.447 13.907 15.536 1.00 93.25 260 ALA A C 1
ATOM 1964 O O . ALA A 1 260 ? -8.476 14.559 15.382 1.00 93.25 260 ALA A O 1
ATOM 1965 N N . LYS A 1 261 ? -7.344 12.986 16.489 1.00 97.25 261 LYS A N 1
ATOM 1966 C CA . LYS A 1 261 ? -8.429 12.627 17.389 1.00 97.25 261 LYS A CA 1
ATOM 1967 C C . LYS A 1 261 ? -9.671 12.139 16.648 1.00 97.25 261 LYS A C 1
ATOM 1969 O O . LYS A 1 261 ? -10.765 12.597 16.960 1.00 97.25 261 LYS A O 1
ATOM 1974 N N . ILE A 1 262 ? -9.515 11.235 15.677 1.00 98.12 262 ILE A N 1
ATOM 1975 C CA . ILE A 1 262 ? -10.679 10.595 15.039 1.00 98.12 262 ILE A CA 1
ATOM 1976 C C . ILE A 1 262 ? -11.584 9.937 16.099 1.00 98.12 262 ILE A C 1
ATOM 1978 O O . ILE A 1 262 ? -11.101 9.503 17.155 1.00 98.12 262 ILE A O 1
ATOM 1982 N N . ASP A 1 263 ? -12.890 9.905 15.829 1.00 97.62 263 ASP A N 1
ATOM 1983 C CA . ASP A 1 263 ? -13.916 9.437 16.772 1.00 97.62 263 ASP A CA 1
ATOM 1984 C C . ASP A 1 263 ? -14.202 7.941 16.609 1.00 97.62 263 ASP A C 1
ATOM 1986 O O . ASP A 1 263 ? -14.276 7.206 17.596 1.00 97.62 263 ASP A O 1
ATOM 1990 N N . THR A 1 264 ? -14.329 7.472 15.364 1.00 98.12 264 THR A N 1
ATOM 1991 C CA . THR A 1 264 ? -14.530 6.053 15.041 1.00 98.12 264 THR A CA 1
ATOM 1992 C C . THR A 1 264 ? -13.719 5.634 13.823 1.00 98.12 264 THR A C 1
ATOM 1994 O O . THR A 1 264 ? -13.420 6.449 12.947 1.00 98.12 264 THR A O 1
ATOM 1997 N N . LEU A 1 265 ? -13.395 4.341 13.747 1.00 98.56 265 LEU A N 1
ATOM 1998 C CA . LEU A 1 265 ? -12.732 3.740 12.594 1.00 98.56 265 LEU A CA 1
ATOM 1999 C C . LEU A 1 265 ? -13.590 2.607 12.028 1.00 98.56 265 LEU A C 1
ATOM 2001 O O . LEU A 1 265 ? -13.779 1.565 12.649 1.00 98.56 265 LEU A O 1
ATOM 2005 N N . THR A 1 266 ? -14.123 2.803 10.827 1.00 98.81 266 THR A N 1
ATOM 2006 C CA . THR A 1 266 ? -14.803 1.751 10.063 1.00 98.81 266 THR A CA 1
ATOM 2007 C C . THR A 1 266 ? -13.825 1.148 9.067 1.00 98.81 266 THR A C 1
ATOM 2009 O O . THR A 1 266 ? -13.302 1.866 8.224 1.00 98.81 266 THR A O 1
ATOM 2012 N N . VAL A 1 267 ? -13.595 -0.158 9.136 1.00 98.69 267 VAL A N 1
ATOM 2013 C CA . VAL A 1 267 ? -12.737 -0.913 8.223 1.00 98.69 267 VAL A CA 1
ATOM 2014 C C . VAL A 1 267 ? -13.622 -1.711 7.274 1.00 98.69 267 VAL A C 1
ATOM 2016 O O . VAL A 1 267 ? -14.286 -2.663 7.684 1.00 98.69 267 VAL A O 1
ATOM 2019 N N . LEU A 1 268 ? -13.654 -1.309 6.007 1.00 98.62 268 LEU A N 1
ATOM 2020 C CA . LEU A 1 268 ? -14.443 -1.958 4.963 1.00 98.62 268 LEU A CA 1
ATOM 2021 C C . LEU A 1 268 ? -13.522 -2.799 4.081 1.00 98.62 268 LEU A C 1
ATOM 2023 O O . LEU A 1 268 ? -12.624 -2.278 3.421 1.00 98.62 268 LEU A O 1
ATOM 2027 N N . VAL A 1 269 ? -13.741 -4.108 4.075 1.00 98.50 269 VAL A N 1
ATOM 2028 C CA . VAL A 1 269 ? -12.861 -5.094 3.437 1.00 98.50 269 VAL A CA 1
ATOM 2029 C C . VAL A 1 269 ? -13.654 -6.088 2.606 1.00 98.50 269 VAL A C 1
ATOM 2031 O O . VAL A 1 269 ? -14.859 -6.227 2.772 1.00 98.50 269 VAL A O 1
ATOM 2034 N N . MET A 1 270 ? -12.972 -6.803 1.716 1.00 98.12 270 MET A N 1
ATOM 2035 C CA . MET A 1 270 ? -13.555 -7.931 0.991 1.00 98.12 270 MET A CA 1
ATOM 2036 C C . MET A 1 270 ? -13.340 -9.248 1.757 1.00 98.12 270 MET A C 1
ATOM 2038 O O . MET A 1 270 ? -12.415 -9.360 2.560 1.00 98.12 270 MET A O 1
ATOM 2042 N N . GLU A 1 271 ? -14.137 -10.276 1.462 1.00 97.00 271 GLU A N 1
ATOM 2043 C CA . GLU A 1 271 ? -14.054 -11.619 2.067 1.00 97.00 271 GLU A CA 1
ATOM 2044 C C . GLU A 1 271 ? -12.761 -12.383 1.727 1.00 97.00 271 GLU A C 1
ATOM 2046 O O . GLU A 1 271 ? -12.422 -13.383 2.364 1.00 97.00 271 GLU A O 1
ATOM 2051 N N . VAL A 1 272 ? -12.019 -11.907 0.725 1.00 94.81 272 VAL A N 1
ATOM 2052 C CA . VAL A 1 272 ? -10.771 -12.519 0.263 1.00 94.81 272 VAL A CA 1
ATOM 2053 C C . VAL A 1 272 ? -9.648 -12.393 1.302 1.00 94.81 272 VAL A C 1
ATOM 2055 O O . VAL A 1 272 ? -9.551 -11.393 2.020 1.00 94.81 272 VAL A O 1
ATOM 2058 N N . PRO A 1 273 ? -8.727 -13.373 1.369 1.00 89.44 273 PRO A N 1
ATOM 2059 C CA . PRO A 1 273 ? -7.722 -13.434 2.430 1.00 89.44 273 PRO A CA 1
ATOM 2060 C C . PRO A 1 273 ? -6.773 -12.231 2.457 1.00 89.44 273 PRO A C 1
ATOM 2062 O O . PRO A 1 273 ? -6.322 -11.847 3.534 1.00 89.44 273 PRO A O 1
ATOM 2065 N N . CYS A 1 274 ? -6.500 -11.597 1.312 1.00 86.75 274 CYS A N 1
ATOM 2066 C CA . CYS A 1 274 ? -5.601 -10.447 1.254 1.00 86.75 274 CYS A CA 1
ATOM 2067 C C . CYS A 1 274 ? -6.119 -9.226 2.029 1.00 86.75 274 CYS A C 1
ATOM 2069 O O . CYS A 1 274 ? -5.314 -8.450 2.531 1.00 86.75 274 CYS A O 1
ATOM 2071 N N . CYS A 1 275 ? -7.434 -9.062 2.204 1.00 92.25 275 CYS A N 1
ATOM 2072 C CA . CYS A 1 275 ? -7.979 -7.916 2.936 1.00 92.25 275 CYS A CA 1
ATOM 2073 C C . CYS A 1 275 ? -7.876 -8.052 4.465 1.00 92.25 275 CYS A C 1
ATOM 2075 O O . CYS A 1 275 ? -8.040 -7.059 5.173 1.00 92.25 275 CYS A O 1
ATOM 2077 N N . ARG A 1 276 ? -7.535 -9.240 4.992 1.00 90.44 276 ARG A N 1
ATOM 2078 C CA . ARG A 1 276 ? -7.294 -9.440 6.435 1.00 90.44 276 ARG A CA 1
ATOM 2079 C C . ARG A 1 276 ? -6.150 -8.570 6.958 1.00 90.44 276 ARG A C 1
ATOM 2081 O O . ARG A 1 276 ? -6.200 -8.138 8.106 1.00 90.44 276 ARG A O 1
ATOM 2088 N N . GLY A 1 277 ? -5.162 -8.273 6.108 1.00 93.06 277 GLY A N 1
ATOM 2089 C CA . GLY A 1 277 ? -4.052 -7.382 6.449 1.00 93.06 277 GLY A CA 1
ATOM 2090 C C . GLY A 1 277 ? -4.526 -5.986 6.857 1.00 93.06 277 GLY A C 1
ATOM 2091 O O . GLY A 1 277 ? -4.043 -5.446 7.843 1.00 93.06 277 GLY A O 1
ATOM 2092 N N . LEU A 1 278 ? -5.547 -5.445 6.184 1.00 95.75 278 LEU A N 1
ATOM 2093 C CA . LEU A 1 278 ? -6.067 -4.108 6.479 1.00 95.75 278 LEU A CA 1
ATOM 2094 C C . LEU A 1 278 ? -6.761 -4.046 7.848 1.00 95.75 278 LEU A C 1
ATOM 2096 O O . LEU A 1 278 ? -6.590 -3.084 8.592 1.00 95.75 278 LEU A O 1
ATOM 2100 N N . VAL A 1 279 ? -7.488 -5.109 8.215 1.00 96.38 279 VAL A N 1
ATOM 2101 C CA . VAL A 1 279 ? -8.076 -5.249 9.558 1.00 96.38 279 VAL A CA 1
ATOM 2102 C C . VAL A 1 279 ? -6.979 -5.319 10.619 1.00 96.38 279 VAL A C 1
ATOM 2104 O O . VAL A 1 279 ? -7.077 -4.648 11.644 1.00 96.38 279 VAL A O 1
ATOM 2107 N N . ARG A 1 280 ? -5.911 -6.086 10.362 1.00 96.06 280 ARG A N 1
ATOM 2108 C CA . ARG A 1 280 ? -4.787 -6.207 11.298 1.00 96.06 280 ARG A CA 1
ATOM 2109 C C . ARG A 1 280 ? -4.056 -4.880 11.490 1.00 96.06 280 ARG A C 1
ATOM 2111 O O . ARG A 1 280 ? -3.748 -4.542 12.626 1.00 96.06 280 ARG A O 1
ATOM 2118 N N . ILE A 1 281 ? -3.829 -4.127 10.414 1.00 96.94 281 ILE A N 1
ATOM 2119 C CA . ILE A 1 281 ? -3.236 -2.782 10.457 1.00 96.94 281 ILE A CA 1
ATOM 2120 C C . ILE A 1 281 ? -4.071 -1.856 11.354 1.00 96.94 281 ILE A C 1
ATOM 2122 O O . ILE A 1 281 ? -3.524 -1.216 12.247 1.00 96.94 281 ILE A O 1
ATOM 2126 N N . ALA A 1 282 ? -5.397 -1.842 11.185 1.00 97.88 282 ALA A N 1
ATOM 2127 C CA . ALA A 1 282 ? -6.291 -1.029 12.011 1.00 97.88 282 ALA A CA 1
ATOM 2128 C C . ALA A 1 282 ? -6.270 -1.426 13.499 1.00 97.88 282 ALA A C 1
ATOM 2130 O O . ALA A 1 282 ? -6.266 -0.561 14.374 1.00 97.88 282 ALA A O 1
ATOM 2131 N N . GLN A 1 283 ? -6.241 -2.730 13.794 1.00 97.31 283 GLN A N 1
ATOM 2132 C CA . GLN A 1 283 ? -6.134 -3.234 15.167 1.00 97.31 283 GLN A CA 1
ATOM 2133 C C . GLN A 1 283 ? -4.806 -2.839 15.811 1.00 97.31 283 GLN A C 1
ATOM 2135 O O . GLN A 1 283 ? -4.812 -2.321 16.922 1.00 97.31 283 GLN A O 1
ATOM 2140 N N . LEU A 1 284 ? -3.692 -3.041 15.100 1.00 97.50 284 LEU A N 1
ATOM 2141 C CA . LEU A 1 284 ? -2.357 -2.674 15.573 1.00 97.50 284 LEU A CA 1
ATOM 2142 C C . LEU A 1 284 ? -2.254 -1.174 15.848 1.00 97.50 284 LEU A C 1
ATOM 2144 O O . LEU A 1 284 ? -1.728 -0.793 16.886 1.00 97.50 284 LEU A O 1
ATOM 2148 N N . ALA A 1 285 ? -2.808 -0.334 14.972 1.00 97.88 285 ALA A N 1
ATOM 2149 C CA . ALA A 1 285 ? -2.808 1.112 15.175 1.00 97.88 285 ALA A CA 1
ATOM 2150 C C . ALA A 1 285 ? -3.553 1.509 16.458 1.00 97.88 285 ALA A C 1
ATOM 2152 O O . ALA A 1 285 ? -3.060 2.307 17.246 1.00 97.88 285 ALA A O 1
ATOM 2153 N N . ARG A 1 286 ? -4.715 0.897 16.728 1.00 97.38 286 ARG A N 1
ATOM 2154 C CA . ARG A 1 286 ? -5.440 1.119 17.989 1.00 97.38 286 ARG A CA 1
ATOM 2155 C C . ARG A 1 286 ? -4.703 0.562 19.208 1.00 97.38 286 ARG A C 1
ATOM 2157 O O . ARG A 1 286 ? -4.788 1.159 20.270 1.00 97.38 286 ARG A O 1
ATOM 2164 N N . GLU A 1 287 ? -4.028 -0.579 19.079 1.00 97.25 287 GLU A N 1
ATOM 2165 C CA . GLU A 1 287 ? -3.216 -1.166 20.157 1.00 97.25 287 GLU A CA 1
ATOM 2166 C C . GLU A 1 287 ? -2.003 -0.287 20.508 1.00 97.25 287 GLU A C 1
ATOM 2168 O O . GLU A 1 287 ? -1.584 -0.269 21.663 1.00 97.25 287 GLU A O 1
ATOM 2173 N N . GLN A 1 288 ? -1.444 0.426 19.525 1.00 97.50 288 GLN A N 1
ATOM 2174 C CA . GLN A 1 288 ? -0.300 1.324 19.701 1.00 97.50 288 GLN A CA 1
ATOM 2175 C C . GLN A 1 288 ? -0.692 2.745 20.122 1.00 97.50 288 GLN A C 1
ATOM 2177 O O . GLN A 1 288 ? 0.138 3.449 20.693 1.00 97.50 288 GLN A O 1
ATOM 2182 N N . ALA A 1 289 ? -1.925 3.163 19.839 1.00 97.69 289 ALA A N 1
ATOM 2183 C CA . ALA A 1 289 ? -2.425 4.485 20.184 1.00 97.69 289 ALA A CA 1
ATOM 2184 C C . ALA A 1 289 ? -2.673 4.649 21.690 1.00 97.69 289 ALA A C 1
ATOM 2186 O O . ALA A 1 289 ? -3.080 3.719 22.391 1.00 97.69 289 ALA A O 1
ATOM 2187 N N . GLU A 1 290 ? -2.502 5.874 22.183 1.00 97.31 290 GLU A N 1
ATOM 2188 C CA . GLU A 1 290 ? -2.866 6.232 23.558 1.00 97.31 290 GLU A CA 1
ATOM 2189 C C . GLU A 1 290 ? -4.392 6.305 23.737 1.00 97.31 290 GLU A C 1
ATOM 2191 O O . GLU A 1 290 ? -4.924 6.002 24.813 1.00 97.31 290 GLU A O 1
ATOM 2196 N N . ARG A 1 291 ? -5.123 6.708 22.686 1.00 96.25 291 ARG A N 1
ATOM 2197 C CA . ARG A 1 291 ? -6.591 6.758 22.676 1.00 96.25 291 ARG A CA 1
ATOM 2198 C C . ARG A 1 291 ? -7.187 5.446 22.181 1.00 96.25 291 ARG A C 1
ATOM 2200 O O . ARG A 1 291 ? -6.900 4.967 21.090 1.00 96.25 291 ARG A O 1
ATOM 2207 N N . ASN A 1 292 ? -8.159 4.940 22.934 1.00 94.88 292 ASN A N 1
ATOM 2208 C CA . ASN A 1 292 ? -8.987 3.828 22.489 1.00 94.88 292 ASN A CA 1
ATOM 2209 C C . ASN A 1 292 ? -10.227 4.341 21.741 1.00 94.88 292 ASN A C 1
ATOM 2211 O O . ASN A 1 292 ? -10.990 5.142 22.287 1.00 94.88 292 ASN A O 1
ATOM 2215 N N . ILE A 1 293 ? -10.446 3.855 20.517 1.00 97.38 293 ILE A N 1
ATOM 2216 C CA . ILE A 1 293 ? -11.609 4.196 19.686 1.00 97.38 293 ILE A CA 1
ATOM 2217 C C . ILE A 1 293 ? -12.374 2.939 19.231 1.00 97.38 293 ILE A C 1
ATOM 2219 O O . ILE A 1 293 ? -11.774 1.869 19.069 1.00 97.38 293 ILE A O 1
ATOM 2223 N N . PRO A 1 294 ? -13.692 3.038 18.981 1.00 97.75 294 PRO A N 1
ATOM 2224 C CA . PRO A 1 294 ? -14.462 1.943 18.401 1.00 97.75 294 PRO A CA 1
ATOM 2225 C C . PRO A 1 294 ? -13.983 1.599 16.983 1.00 97.75 294 PRO A C 1
ATOM 2227 O O . PRO A 1 294 ? -13.911 2.485 16.124 1.00 97.75 294 PRO A O 1
ATOM 2230 N N . ILE A 1 295 ? -13.726 0.310 16.726 1.00 98.44 295 ILE A N 1
ATOM 2231 C CA . ILE A 1 295 ? -13.462 -0.205 15.378 1.00 98.44 295 ILE A CA 1
ATOM 2232 C C . ILE A 1 295 ? -14.648 -1.046 14.913 1.00 98.44 295 ILE A C 1
ATOM 2234 O O . ILE A 1 295 ? -15.039 -2.013 15.565 1.00 98.44 295 ILE A O 1
ATOM 2238 N N . LYS A 1 296 ? -15.198 -0.693 13.752 1.00 98.50 296 LYS A N 1
ATOM 2239 C CA . LYS A 1 296 ? -16.251 -1.448 13.071 1.00 98.50 296 LYS A CA 1
ATOM 2240 C C . LYS A 1 296 ? -15.674 -2.127 11.837 1.00 98.50 296 LYS A C 1
ATOM 2242 O O . LYS A 1 296 ? -15.189 -1.434 10.953 1.00 98.50 296 LYS A O 1
ATOM 2247 N N . VAL A 1 297 ? -15.751 -3.448 11.734 1.00 98.62 297 VAL A N 1
ATOM 2248 C CA . VAL A 1 297 ? -15.315 -4.199 10.550 1.00 98.62 297 VAL A CA 1
ATOM 2249 C C . VAL A 1 297 ? -16.532 -4.635 9.747 1.00 98.62 297 VAL A C 1
ATOM 2251 O O . VAL A 1 297 ? -17.429 -5.293 10.273 1.00 98.62 297 VAL A O 1
ATOM 2254 N N . ILE A 1 298 ? -16.548 -4.282 8.464 1.00 98.50 298 ILE A N 1
ATOM 2255 C CA . ILE A 1 298 ? -17.575 -4.693 7.507 1.00 98.50 298 ILE A CA 1
ATOM 2256 C C . ILE A 1 298 ? -16.893 -5.494 6.401 1.00 98.50 298 ILE A C 1
ATOM 2258 O O . ILE A 1 298 ? -15.967 -5.004 5.752 1.00 98.50 298 ILE A O 1
ATOM 2262 N N . VAL A 1 299 ? -17.359 -6.721 6.180 1.00 98.44 299 VAL A N 1
ATOM 2263 C CA . VAL A 1 299 ? -16.842 -7.617 5.143 1.00 98.44 299 VAL A CA 1
ATOM 2264 C C . VAL A 1 299 ? -17.845 -7.692 4.001 1.00 98.44 299 VAL A C 1
ATOM 2266 O O . VAL A 1 299 ? -19.002 -8.056 4.210 1.00 98.44 299 VAL A O 1
ATOM 2269 N N . LEU A 1 300 ? -17.397 -7.369 2.791 1.00 98.31 300 LEU A N 1
ATOM 2270 C CA . LEU A 1 300 ? -18.146 -7.539 1.552 1.00 98.31 300 LEU A CA 1
ATOM 2271 C C . LEU A 1 300 ? -17.752 -8.841 0.854 1.00 98.31 300 LEU A C 1
ATOM 2273 O O . LEU A 1 300 ? -16.580 -9.210 0.811 1.00 98.31 300 LEU A O 1
ATOM 2277 N N . SER A 1 301 ? -18.722 -9.509 0.249 1.00 98.00 301 SER A N 1
ATOM 2278 C CA . SER A 1 301 ? -18.473 -10.601 -0.688 1.00 98.00 301 SER A CA 1
ATOM 2279 C C . SER A 1 301 ? -17.821 -10.075 -1.964 1.00 98.00 301 SER A C 1
ATOM 2281 O O . SER A 1 301 ? -17.895 -8.881 -2.269 1.00 98.00 301 SER A O 1
ATOM 2283 N N . VAL A 1 302 ? -17.253 -10.967 -2.775 1.00 95.88 302 VAL A N 1
ATOM 2284 C CA . VAL A 1 302 ? -16.759 -10.630 -4.124 1.00 95.88 302 VAL A CA 1
ATOM 2285 C C . VAL A 1 302 ? -17.845 -10.048 -5.040 1.00 95.88 302 VAL A C 1
ATOM 2287 O O . VAL A 1 302 ? -17.515 -9.375 -6.011 1.00 95.88 302 VAL A O 1
ATOM 2290 N N . ALA A 1 303 ? -19.125 -10.263 -4.714 1.00 95.75 303 ALA A N 1
ATOM 2291 C CA . ALA A 1 303 ? -20.278 -9.699 -5.414 1.00 95.75 303 ALA A CA 1
ATOM 2292 C C . ALA A 1 303 ? -20.761 -8.347 -4.841 1.00 95.75 303 ALA A C 1
ATOM 2294 O O . ALA A 1 303 ? -21.735 -7.796 -5.342 1.00 95.75 303 ALA A O 1
ATOM 2295 N N . GLY A 1 304 ? -20.114 -7.808 -3.799 1.00 94.31 304 GLY A N 1
ATOM 2296 C CA . GLY A 1 304 ? -20.456 -6.506 -3.206 1.00 94.31 304 GLY A CA 1
ATOM 2297 C C . GLY A 1 304 ? -21.529 -6.539 -2.109 1.00 94.31 304 GLY A C 1
ATOM 2298 O O . GLY A 1 304 ? -21.882 -5.490 -1.563 1.00 94.31 304 GLY A O 1
ATOM 2299 N N . GLU A 1 305 ? -22.022 -7.724 -1.744 1.00 96.62 305 GLU A N 1
ATOM 2300 C CA . GLU A 1 305 ? -22.989 -7.904 -0.653 1.00 96.62 305 GLU A CA 1
ATOM 2301 C C . GLU A 1 305 ? -22.313 -7.966 0.715 1.00 96.62 305 GLU A C 1
ATOM 2303 O O . GLU A 1 305 ? -21.216 -8.504 0.833 1.00 96.62 305 GLU A O 1
ATOM 2308 N N . VAL A 1 306 ? -22.971 -7.463 1.764 1.00 97.75 306 VAL A N 1
ATOM 2309 C CA . VAL A 1 306 ? -22.428 -7.512 3.133 1.00 97.75 306 VAL A CA 1
ATOM 2310 C C . VAL A 1 306 ? -22.522 -8.938 3.668 1.00 97.75 306 VAL A C 1
ATOM 2312 O O . VAL A 1 306 ? -23.613 -9.480 3.820 1.00 97.75 306 VAL A O 1
ATOM 2315 N N . VAL A 1 307 ? -21.367 -9.520 3.980 1.00 97.25 307 VAL A N 1
ATOM 2316 C CA . VAL A 1 307 ? -21.230 -10.856 4.576 1.00 97.25 307 VAL A CA 1
ATOM 2317 C C . VAL A 1 307 ? -21.227 -10.766 6.098 1.00 97.25 307 VAL A C 1
ATOM 2319 O O . VAL A 1 307 ? -21.860 -11.577 6.771 1.00 97.25 307 VAL A O 1
ATOM 2322 N N . SER A 1 308 ? -20.530 -9.776 6.657 1.00 97.50 308 SER A N 1
ATOM 2323 C CA . SER A 1 308 ? -20.516 -9.533 8.099 1.00 97.50 308 SER A CA 1
ATOM 2324 C C . SER A 1 308 ? -20.329 -8.056 8.433 1.00 97.50 308 SER A C 1
ATOM 2326 O O . SER A 1 308 ? -19.761 -7.285 7.660 1.00 97.50 308 SER A O 1
ATOM 2328 N N . ASP A 1 309 ? -20.836 -7.675 9.602 1.00 97.12 309 ASP A N 1
ATOM 2329 C CA . ASP A 1 309 ? -20.743 -6.339 10.182 1.00 97.12 309 ASP A CA 1
ATOM 2330 C C . ASP A 1 309 ? -20.603 -6.510 11.706 1.00 97.12 309 ASP A C 1
ATOM 2332 O O . ASP A 1 309 ? -21.526 -7.005 12.361 1.00 97.12 309 ASP A O 1
ATOM 2336 N N . GLN A 1 310 ? -19.423 -6.197 12.254 1.00 97.12 310 GLN A N 1
ATOM 2337 C CA . GLN A 1 310 ? -19.094 -6.438 13.663 1.00 97.12 310 GLN A CA 1
ATOM 2338 C C . GLN A 1 310 ? -18.222 -5.328 14.255 1.00 97.12 310 GLN A C 1
ATOM 2340 O O . GLN A 1 310 ? -17.385 -4.740 13.574 1.00 97.12 310 GLN A O 1
ATOM 2345 N N . TRP A 1 311 ? -18.388 -5.082 15.553 1.00 96.75 311 TRP A N 1
ATOM 2346 C CA . TRP A 1 311 ? -17.498 -4.226 16.339 1.00 96.75 311 TRP A CA 1
ATOM 2347 C C . TRP A 1 311 ? -16.427 -5.077 17.018 1.00 96.75 311 TRP A C 1
ATOM 2349 O O . TRP A 1 311 ? -16.744 -6.147 17.543 1.00 96.75 311 TRP A O 1
ATOM 2359 N N . ILE A 1 312 ? -15.184 -4.597 17.008 1.00 92.44 312 ILE A N 1
ATOM 2360 C CA . ILE A 1 312 ? -14.013 -5.257 17.607 1.00 92.44 312 ILE A CA 1
ATOM 2361 C C . ILE A 1 312 ? -13.223 -4.299 18.489 1.00 92.44 312 ILE A C 1
ATOM 2363 O O . ILE A 1 312 ? -13.446 -3.071 18.410 1.00 92.44 312 ILE A O 1
#

Mean predicted aligned error: 17.91 Å

Radius of gyration: 25.8 Å; Cα contacts (8 Å, |Δi|>4): 468; chains: 1; bounding box: 80×63×60 Å

Solvent-accessible surface area (backbone atoms only — not comparable to full-atom values): 18470 Å² total; per-residue (Å²): 86,79,46,64,35,78,42,69,42,72,87,54,43,81,40,83,55,47,32,38,73,50,30,60,56,58,24,42,40,79,54,97,62,28,74,40,76,78,44,50,38,33,44,83,49,81,57,66,32,36,78,44,35,93,70,63,25,44,45,82,41,78,43,80,39,59,66,60,36,53,67,68,27,46,72,64,29,55,85,72,33,68,70,47,42,51,51,27,47,43,52,34,50,78,71,65,38,59,68,52,36,48,51,46,52,50,51,32,59,76,70,69,56,88,72,80,57,76,85,65,75,63,87,75,84,76,78,89,77,89,80,89,81,87,89,82,83,92,78,85,78,83,86,79,80,92,70,97,66,84,78,78,89,61,63,75,74,60,48,78,44,74,55,82,69,88,68,92,65,82,81,73,80,81,75,93,84,64,81,86,70,76,76,81,82,72,85,40,74,46,59,35,43,40,42,50,90,60,46,61,42,74,40,77,77,38,50,61,19,38,35,32,42,30,29,63,64,50,60,74,38,19,91,57,33,42,78,75,68,34,56,88,27,39,65,30,31,53,40,71,78,78,51,72,75,62,68,58,52,24,58,41,47,20,40,22,40,56,73,19,35,36,57,33,40,35,38,38,28,48,70,53,78,63,40,53,51,53,56,50,39,54,50,51,13,45,72,72,26,90,45,85,62,59,34,36,42,35,30,21,38,93,80,33,47,80,74,46,78,48,76,103

Nearest PDB structures (foldseek):
  7q4v-assembly1_B  TM=8.730E-01  e=1.408E-03  Acetobacterium woodii DSM 1030
  7q4w-assembly1_B  TM=8.767E-01  e=2.025E-03  Acetobacterium woodii DSM 1030
  8a5e-assembly1_B  TM=8.797E-01  e=4.167E-02  Acetobacterium woodii DSM 1030
  6jqe-assembly1_B  TM=5.004E-01  e=5.308E-02  Aspergillus fumigatus Af293

pLDDT: mean 83.17, std 21.21, range [27.06, 98.81]